Protein AF-A0A956FG53-F1 (afdb_monomer_lite)

Foldseek 3Di:
DQDALLNLLVVLLVVQLVLLLVQLVVLLVLQLLVLVLVLVCQLCVCVVCVVVVNHDDPPDDDSVVSNVVSVVVSVVSNVVSVVVSVVSSVVPRADSLSSQVLLCVVQVVVSLSSVLVCVVVVVDDDDPVVNVVSRVVNSVSSVPCPHSHDDNPRPCVSVVVSVVSVCCSPVVVVVLVLLVVLLVVLVVLQVVPPDPPPDDPRDQPDPVSLVSLVVLLVVLVVVLPQQFFDPLLSVLSVQLSVLSVVLNVDSNCVNVSSVSSSVSSVVSSVCCVVPNGGDPVSLVPDALLRLLQSLLVCVVVVVVVSNVVSVVSLVVCVVPPDPVSVVVNVVSNCVSPPPPPDPPPPPDDPDDDDDDDDDDDDDDDDDDDDDD

pLDDT: mean 77.42, std 17.52, range [36.44, 94.94]

Radius of gyration: 33.18 Å; chains: 1; bounding box: 78×69×102 Å

Sequence (372 aa):
MPTDIVSQVARWTRSTNRRVMVEELLRAVAWTVTAGVVGLGLHRMPALLQRIHIEWPQWLPSEETMATLAFTLGGAALLVITARTALRIRRRRIDQLGMARRIDEQQGTEDLVATALAVEAGTVAGSPDVQQVVRGKAQAAVAEVRRPLPRFRTPGRALVGAGMLTGAALTLPLLLDEIAELTIPAAEAAQDTEDDGEGEPAMPLDEQTKERIDKAIEQLSRYEKNPALRREARDQLAAAREQLQRALDDPKQAAASLSRAEQALRELAKQARREGLFDQQQMETMSNDELTQSMSQAMEQGEHDTAAELGEELARRMENGTDSDLRRLSEAFRKHFPPTTSPRRDPAETGESGEGKEGEGKEGEGKEGEGK

Secondary structure (DSSP, 8-state):
-PPPHHHHHHHHHHHHHHHHHHHHHHHHHHHHHHHHHHHHHHHHHHHHHHHTT-PPPTTSPPHHHHHHHHHHHHHHHHHHHHHHHHHHHHHHPPPHHHHHHHHHHHHT-TTHHHHHHHHHTTSS---HHHHHHHHHHHHHHHHH-S--PPP----HHHHHHHHHHHHHHHHHHHHHHHHHHHHHHHHHHHHTT---S-----PPPPHHHHHHHHHHHHHHHHHHT-TTB-HHHHHHHHHHHHHHHHHHH-GGGHHHHHHHHHHHHHHHHHHHHHH-SB-HHHHHHS-HHHHHHHHHHHHHTT-HHHHHHHHHHHHHHHHH--HHHHHHHHHHHHHHS-----------------------------PPPPP-

Structure (mmCIF, N/CA/C/O backbone):
data_AF-A0A956FG53-F1
#
_entry.id   AF-A0A956FG53-F1
#
loop_
_atom_site.group_PDB
_atom_site.id
_atom_site.type_symbol
_atom_site.label_atom_id
_atom_site.label_alt_id
_atom_site.label_comp_id
_atom_site.label_asym_id
_atom_site.label_entity_id
_atom_site.label_seq_id
_atom_site.pdbx_PDB_ins_code
_atom_site.Cartn_x
_atom_site.Cartn_y
_atom_site.Cartn_z
_atom_site.occupancy
_atom_site.B_iso_or_equiv
_atom_site.auth_seq_id
_atom_site.auth_comp_id
_atom_site.auth_asym_id
_atom_site.auth_atom_id
_atom_site.pdbx_PDB_model_num
ATOM 1 N N . MET A 1 1 ? -9.945 -16.410 39.692 1.00 47.09 1 MET A N 1
ATOM 2 C CA . MET A 1 1 ? -9.418 -15.241 40.429 1.00 47.09 1 MET A CA 1
ATOM 3 C C . MET A 1 1 ? -10.039 -13.987 39.834 1.00 47.09 1 MET A C 1
ATOM 5 O O . MET A 1 1 ? -9.973 -13.867 38.613 1.00 47.09 1 MET A O 1
ATOM 9 N N . PRO A 1 2 ? -10.684 -13.118 40.630 1.00 53.53 2 PRO A N 1
ATOM 10 C CA . PRO A 1 2 ? -11.249 -11.866 40.129 1.00 53.53 2 PRO A CA 1
ATOM 11 C C . PRO A 1 2 ? -10.125 -11.016 39.527 1.00 53.53 2 PRO A C 1
ATOM 13 O O . PRO A 1 2 ? -9.114 -10.760 40.178 1.00 53.53 2 PRO A O 1
ATOM 16 N N . THR A 1 3 ? -10.251 -10.655 38.252 1.00 67.62 3 THR A N 1
ATOM 17 C CA . THR A 1 3 ? -9.288 -9.779 37.582 1.00 67.62 3 THR A CA 1
ATOM 18 C C . THR A 1 3 ? -9.473 -8.353 38.075 1.00 67.62 3 THR A C 1
ATOM 20 O O . THR A 1 3 ? -10.552 -7.785 37.949 1.00 67.62 3 THR A O 1
ATOM 23 N N . ASP A 1 4 ? -8.409 -7.786 38.630 1.00 87.81 4 ASP A N 1
ATOM 24 C CA . ASP A 1 4 ? -8.367 -6.407 39.108 1.00 87.81 4 ASP A CA 1
ATOM 25 C C . ASP A 1 4 ? -8.586 -5.403 37.956 1.00 87.81 4 ASP A C 1
ATOM 27 O O . ASP A 1 4 ? -8.018 -5.595 36.870 1.00 87.81 4 ASP A O 1
ATOM 31 N N . ILE A 1 5 ? -9.382 -4.344 38.174 1.00 86.88 5 ILE A N 1
ATOM 32 C CA . ILE A 1 5 ? -9.775 -3.374 37.129 1.00 86.88 5 ILE A CA 1
ATOM 33 C C . ILE A 1 5 ? -8.527 -2.712 36.543 1.00 86.88 5 ILE A C 1
ATOM 35 O O . ILE A 1 5 ? -8.369 -2.682 35.317 1.00 86.88 5 ILE A O 1
ATOM 39 N N . VAL A 1 6 ? -7.595 -2.271 37.400 1.00 89.06 6 VAL A N 1
ATOM 40 C CA . VAL A 1 6 ? -6.299 -1.715 36.975 1.00 89.06 6 VAL A CA 1
ATOM 41 C C . VAL A 1 6 ? -5.586 -2.660 36.012 1.00 89.06 6 VAL A C 1
ATOM 43 O O . VAL A 1 6 ? -5.119 -2.243 34.949 1.00 89.06 6 VAL A O 1
ATOM 46 N N . SER A 1 7 ? -5.525 -3.954 36.337 1.00 89.19 7 SER A N 1
ATOM 47 C CA . SER A 1 7 ? -4.819 -4.941 35.516 1.00 89.19 7 SER A CA 1
ATOM 48 C C . SER A 1 7 ? -5.449 -5.109 34.125 1.00 89.19 7 SER A C 1
ATOM 50 O O . SER A 1 7 ? -4.731 -5.262 33.126 1.00 89.19 7 SER A O 1
ATOM 52 N N . GLN A 1 8 ? -6.780 -5.039 34.041 1.00 89.75 8 GLN A N 1
ATOM 53 C CA . GLN A 1 8 ? -7.535 -5.187 32.801 1.00 89.75 8 GLN A CA 1
ATOM 54 C C . GLN A 1 8 ? -7.430 -3.929 31.931 1.00 89.75 8 GLN A C 1
ATOM 56 O O . GLN A 1 8 ? -7.053 -4.029 30.758 1.00 89.75 8 GLN A O 1
ATOM 61 N N . VAL A 1 9 ? -7.623 -2.742 32.517 1.00 90.50 9 VAL A N 1
ATOM 62 C CA . VAL A 1 9 ? -7.448 -1.451 31.832 1.00 90.50 9 VAL A CA 1
ATOM 63 C C . VAL A 1 9 ? -6.002 -1.280 31.360 1.00 90.50 9 VAL A C 1
ATOM 65 O O . VAL A 1 9 ? -5.767 -0.893 30.212 1.00 90.50 9 VAL A O 1
ATOM 68 N N . ALA A 1 10 ? -5.006 -1.655 32.168 1.00 90.88 10 ALA A N 1
ATOM 69 C CA . ALA A 1 10 ? -3.597 -1.618 31.775 1.00 90.88 10 ALA A CA 1
ATOM 70 C C . ALA A 1 10 ? -3.284 -2.578 30.615 1.00 90.88 10 ALA A C 1
ATOM 72 O O . ALA A 1 10 ? -2.468 -2.264 29.740 1.00 90.88 10 ALA A O 1
ATOM 73 N N . ARG A 1 11 ? -3.919 -3.757 30.574 1.00 91.81 11 ARG A N 1
ATOM 74 C CA . ARG A 1 11 ? -3.773 -4.718 29.468 1.00 91.81 11 ARG A CA 1
ATOM 75 C C . ARG A 1 11 ? -4.356 -4.159 28.171 1.00 91.81 11 ARG A C 1
ATOM 77 O O . ARG A 1 11 ? -3.682 -4.202 27.139 1.00 91.81 11 ARG A O 1
ATOM 84 N N . TRP A 1 12 ? -5.556 -3.585 28.219 1.00 90.88 12 TRP A N 1
ATOM 85 C CA . TRP A 1 12 ? -6.180 -2.949 27.058 1.00 90.88 12 TRP A CA 1
ATOM 86 C C . TRP A 1 12 ? -5.415 -1.718 26.585 1.00 90.88 12 TRP A C 1
ATOM 88 O O . TRP A 1 12 ? -5.181 -1.573 25.388 1.00 90.88 12 TRP A O 1
ATOM 98 N N . THR A 1 13 ? -4.933 -0.889 27.508 1.00 92.94 13 THR A N 1
ATOM 99 C CA . THR A 1 13 ? -4.096 0.279 27.202 1.00 92.94 13 THR A CA 1
ATOM 100 C C . THR A 1 13 ? -2.818 -0.138 26.472 1.00 92.94 13 THR A C 1
ATOM 102 O O . THR A 1 13 ? -2.512 0.392 25.402 1.00 92.94 13 THR A O 1
ATOM 105 N N . ARG A 1 14 ? -2.103 -1.158 26.975 1.00 93.06 14 ARG A N 1
ATOM 106 C CA . ARG A 1 14 ? -0.910 -1.710 26.307 1.00 93.06 14 ARG A CA 1
ATOM 107 C C . ARG A 1 14 ? -1.228 -2.275 24.924 1.00 93.06 14 ARG A C 1
ATOM 109 O O . ARG A 1 14 ? -0.481 -2.015 23.984 1.00 93.06 14 ARG A O 1
ATOM 116 N N . SER A 1 15 ? -2.327 -3.016 24.784 1.00 89.94 15 SER A N 1
ATOM 117 C CA . SER A 1 15 ? -2.768 -3.561 23.493 1.00 89.94 15 SER A CA 1
ATOM 118 C C . SER A 1 15 ? -3.070 -2.453 22.478 1.00 89.94 15 SER A C 1
ATOM 120 O O . SER A 1 15 ? -2.599 -2.509 21.343 1.00 89.94 15 SER A O 1
ATOM 122 N N . THR A 1 16 ? -3.806 -1.418 22.882 1.00 89.50 16 THR A N 1
ATOM 123 C CA . THR A 1 16 ? -4.147 -0.280 22.016 1.00 89.50 16 THR A CA 1
ATOM 124 C C . THR A 1 16 ? -2.907 0.511 21.619 1.00 89.50 16 THR A C 1
ATOM 126 O O . THR A 1 16 ? -2.706 0.770 20.436 1.00 89.50 16 THR A O 1
ATOM 129 N N . ASN A 1 17 ? -2.020 0.814 22.570 1.00 91.62 17 ASN A N 1
ATOM 130 C CA . ASN A 1 17 ? -0.780 1.536 22.286 1.00 91.62 17 ASN A CA 1
ATOM 131 C C . ASN A 1 17 ? 0.166 0.730 21.379 1.00 91.62 17 ASN A C 1
ATOM 133 O O . ASN A 1 17 ? 0.808 1.316 20.510 1.00 91.62 17 ASN A O 1
ATOM 137 N N . ARG A 1 18 ? 0.217 -0.607 21.513 1.00 89.00 18 ARG A N 1
ATOM 138 C CA . ARG A 1 18 ? 0.942 -1.479 20.569 1.00 89.00 18 ARG A CA 1
ATOM 139 C C . ARG A 1 18 ? 0.369 -1.387 19.157 1.00 89.00 18 ARG A C 1
ATOM 141 O O . ARG A 1 18 ? 1.139 -1.263 18.214 1.00 89.00 18 ARG A O 1
ATOM 148 N N . ARG A 1 19 ? -0.958 -1.400 18.998 1.00 86.19 19 ARG A N 1
ATOM 149 C CA . ARG A 1 19 ? -1.597 -1.259 17.676 1.00 86.19 19 ARG A CA 1
ATOM 150 C C . ARG A 1 19 ? -1.304 0.092 17.037 1.00 86.19 19 ARG A C 1
ATOM 152 O O . ARG A 1 19 ? -0.883 0.122 15.891 1.00 86.19 19 ARG A O 1
ATOM 159 N N . VAL A 1 20 ? -1.448 1.183 17.791 1.00 86.81 20 VAL A N 1
ATOM 160 C CA . VAL A 1 20 ? -1.097 2.533 17.318 1.00 86.81 20 VAL A CA 1
ATOM 161 C C . VAL A 1 20 ? 0.370 2.588 16.888 1.00 86.81 20 VAL A C 1
ATOM 163 O O . VAL A 1 20 ? 0.682 3.154 15.846 1.00 86.81 20 VAL A O 1
ATOM 166 N N . MET A 1 21 ? 1.271 1.965 17.652 1.00 87.38 21 MET A N 1
ATOM 167 C CA . MET A 1 21 ? 2.684 1.883 17.286 1.00 87.38 21 MET A CA 1
ATOM 168 C C . MET A 1 21 ? 2.888 1.137 15.962 1.00 87.38 21 MET A C 1
ATOM 170 O O . MET A 1 21 ? 3.608 1.638 15.108 1.00 87.38 21 MET A O 1
ATOM 174 N N . VAL A 1 22 ? 2.235 -0.013 15.767 1.00 85.69 22 VAL A N 1
ATOM 175 C CA . VAL A 1 22 ? 2.314 -0.787 14.515 1.00 85.69 22 VAL A CA 1
ATOM 176 C C . VAL A 1 22 ? 1.740 -0.002 13.332 1.00 85.69 22 VAL A C 1
ATOM 178 O O . VAL A 1 22 ? 2.379 0.060 12.288 1.00 85.69 22 VAL A O 1
ATOM 181 N N . GLU A 1 23 ? 0.581 0.646 13.485 1.00 85.25 23 GLU A N 1
ATOM 182 C CA . GLU A 1 23 ? -0.026 1.464 12.422 1.00 85.25 23 GLU A CA 1
ATOM 183 C C . GLU A 1 23 ? 0.886 2.620 11.988 1.00 85.25 23 GLU A C 1
ATOM 185 O O . GLU A 1 23 ? 1.057 2.865 10.793 1.00 85.25 23 GLU A O 1
ATOM 190 N N . GLU A 1 24 ? 1.474 3.345 12.944 1.00 87.12 24 GLU A N 1
ATOM 191 C CA . GLU A 1 24 ? 2.372 4.457 12.622 1.00 87.12 24 GLU A CA 1
ATOM 192 C C . GLU A 1 24 ? 3.729 3.962 12.088 1.00 87.12 24 GLU A C 1
ATOM 194 O O . GLU A 1 24 ? 4.278 4.605 11.197 1.00 87.12 24 GLU A O 1
ATOM 199 N N . LEU A 1 25 ? 4.237 2.808 12.545 1.00 85.50 25 LEU A N 1
ATOM 200 C CA . LEU A 1 25 ? 5.434 2.173 11.975 1.00 85.50 25 LEU A CA 1
ATOM 201 C C . LEU A 1 25 ? 5.215 1.757 10.519 1.00 85.50 25 LEU A C 1
ATOM 203 O O . LEU A 1 25 ? 6.045 2.074 9.676 1.00 85.50 25 LEU A O 1
ATOM 207 N N . LEU A 1 26 ? 4.087 1.119 10.197 1.00 82.81 26 LEU A N 1
ATOM 208 C CA . LEU A 1 26 ? 3.759 0.743 8.816 1.00 82.81 26 LEU A CA 1
ATOM 209 C C . LEU A 1 26 ? 3.668 1.968 7.900 1.00 82.81 26 LEU A C 1
ATOM 211 O O . LEU A 1 26 ? 4.162 1.941 6.775 1.00 82.81 26 LEU A O 1
ATOM 215 N N . ARG A 1 27 ? 3.090 3.075 8.385 1.00 84.75 27 ARG A N 1
ATOM 216 C CA . ARG A 1 27 ? 3.103 4.342 7.638 1.00 84.75 27 ARG A CA 1
ATOM 217 C C . ARG A 1 27 ? 4.514 4.884 7.454 1.00 84.75 27 ARG A C 1
ATOM 219 O O . ARG A 1 27 ? 4.813 5.375 6.373 1.00 84.75 27 ARG A O 1
ATOM 226 N N . ALA A 1 28 ? 5.351 4.836 8.488 1.00 84.69 28 ALA A N 1
ATOM 227 C CA . ALA A 1 28 ? 6.734 5.292 8.398 1.00 84.69 28 ALA A CA 1
ATOM 228 C C . ALA A 1 28 ? 7.500 4.494 7.340 1.00 84.69 28 ALA A C 1
ATOM 230 O O . ALA A 1 28 ? 8.109 5.101 6.468 1.00 84.69 28 ALA A O 1
ATOM 231 N N . VAL A 1 29 ? 7.371 3.162 7.356 1.00 83.44 29 VAL A N 1
ATOM 232 C CA . VAL A 1 29 ? 7.955 2.269 6.346 1.00 83.44 29 VAL A CA 1
ATOM 233 C C . VAL A 1 29 ? 7.494 2.655 4.943 1.00 83.44 29 VAL A C 1
ATOM 235 O O . VAL A 1 29 ? 8.338 2.827 4.071 1.00 83.44 29 VAL A O 1
ATOM 238 N N . ALA A 1 30 ? 6.191 2.872 4.730 1.00 80.44 30 ALA A N 1
ATOM 239 C CA . ALA A 1 30 ? 5.675 3.292 3.426 1.00 80.44 30 ALA A CA 1
ATOM 240 C C . ALA A 1 30 ? 6.336 4.594 2.935 1.00 80.44 30 ALA A C 1
ATOM 242 O O . ALA A 1 30 ? 6.835 4.644 1.816 1.00 80.44 30 ALA A O 1
ATOM 243 N N . TRP A 1 31 ? 6.423 5.621 3.789 1.00 85.88 31 TRP A N 1
ATOM 244 C CA . TRP A 1 31 ? 7.095 6.879 3.439 1.00 85.88 31 TRP A CA 1
ATOM 245 C C . TRP A 1 31 ? 8.596 6.711 3.190 1.00 85.88 31 TRP A C 1
ATOM 247 O O . TRP A 1 31 ? 9.140 7.369 2.306 1.00 85.88 31 TRP A O 1
ATOM 257 N N . THR A 1 32 ? 9.266 5.839 3.945 1.00 84.25 32 THR A N 1
ATOM 258 C CA . THR A 1 32 ? 10.687 5.534 3.750 1.00 84.25 32 THR A CA 1
ATOM 259 C C . THR A 1 32 ? 10.925 4.846 2.409 1.00 84.25 32 THR A C 1
ATOM 261 O O . THR A 1 32 ? 11.852 5.227 1.701 1.00 84.25 32 THR A O 1
ATOM 264 N N . VAL A 1 33 ? 10.071 3.892 2.024 1.00 81.38 33 VAL A N 1
ATOM 265 C CA . VAL A 1 33 ? 10.133 3.237 0.709 1.00 81.38 33 VAL A CA 1
ATOM 266 C C . VAL A 1 33 ? 9.910 4.259 -0.404 1.00 81.38 33 VAL A C 1
ATOM 268 O O . VAL A 1 33 ? 10.738 4.346 -1.306 1.00 81.38 33 VAL A O 1
ATOM 271 N N . THR A 1 34 ? 8.874 5.102 -0.313 1.00 80.75 34 THR A N 1
ATOM 272 C CA . THR A 1 34 ? 8.632 6.169 -1.302 1.00 80.75 34 THR A CA 1
ATOM 273 C C . THR A 1 34 ? 9.837 7.104 -1.434 1.00 80.75 34 THR A C 1
ATOM 275 O O . THR A 1 34 ? 10.258 7.411 -2.546 1.00 80.75 34 THR A O 1
ATOM 278 N N . ALA A 1 35 ? 10.424 7.538 -0.314 1.00 83.25 35 ALA A N 1
ATOM 279 C CA . ALA A 1 35 ? 11.613 8.387 -0.326 1.00 83.25 35 ALA A CA 1
ATOM 280 C C . ALA A 1 35 ? 12.821 7.677 -0.963 1.00 83.25 35 ALA A C 1
ATOM 282 O O . ALA A 1 35 ? 13.562 8.300 -1.720 1.00 83.25 35 ALA A O 1
ATOM 283 N N . GLY A 1 36 ? 12.986 6.376 -0.705 1.00 83.12 36 GLY A N 1
ATOM 284 C CA . GLY A 1 36 ? 14.019 5.544 -1.319 1.00 83.12 36 GLY A CA 1
ATOM 285 C C . GLY A 1 36 ? 13.864 5.430 -2.835 1.00 83.12 36 GLY A C 1
ATOM 286 O O . GLY A 1 36 ? 14.835 5.639 -3.556 1.00 83.12 36 GLY A O 1
ATOM 287 N N . VAL A 1 37 ? 12.645 5.184 -3.329 1.00 82.00 37 VAL A N 1
ATOM 288 C CA . VAL A 1 37 ? 12.349 5.117 -4.773 1.00 82.00 37 VAL A CA 1
ATOM 289 C C . VAL A 1 37 ? 12.632 6.456 -5.455 1.00 82.00 37 VAL A C 1
ATOM 291 O O . VAL A 1 37 ? 13.284 6.487 -6.497 1.00 82.00 37 VAL A O 1
ATOM 294 N N . VAL A 1 38 ? 12.210 7.574 -4.855 1.00 81.69 38 VAL A N 1
ATOM 295 C CA . VAL A 1 38 ? 12.507 8.918 -5.382 1.00 81.69 38 VAL A CA 1
ATOM 296 C C . VAL A 1 38 ? 14.015 9.180 -5.393 1.00 81.69 38 VAL A C 1
ATOM 298 O O . VAL A 1 38 ? 14.543 9.665 -6.392 1.00 81.69 38 VAL A O 1
ATOM 301 N N . GLY A 1 39 ? 14.722 8.822 -4.318 1.00 83.25 39 GLY A N 1
ATOM 302 C CA . GLY A 1 39 ? 16.176 8.958 -4.232 1.00 83.25 39 GLY A CA 1
ATOM 303 C C . GLY A 1 39 ? 16.910 8.136 -5.293 1.00 83.25 39 GLY A C 1
ATOM 304 O O . GLY A 1 39 ? 17.803 8.655 -5.961 1.00 83.25 39 GLY A O 1
ATOM 305 N N . LEU A 1 40 ? 16.496 6.884 -5.506 1.00 82.31 40 LEU A N 1
ATOM 306 C CA . LEU A 1 40 ? 17.057 6.012 -6.538 1.00 82.31 40 LEU A CA 1
ATOM 307 C C . LEU A 1 40 ? 16.773 6.549 -7.947 1.00 82.31 40 LEU A C 1
ATOM 309 O O . LEU A 1 40 ? 17.666 6.549 -8.790 1.00 82.31 40 LEU A O 1
ATOM 313 N N . GLY A 1 41 ? 15.560 7.054 -8.189 1.00 82.75 41 GLY A N 1
ATOM 314 C CA . GLY A 1 41 ? 15.190 7.687 -9.454 1.00 82.75 41 GLY A CA 1
ATOM 315 C C . GLY A 1 41 ? 16.052 8.910 -9.768 1.00 82.75 41 GLY A C 1
ATOM 316 O O . GLY A 1 41 ? 16.549 9.035 -10.884 1.00 82.75 41 GLY A O 1
ATOM 317 N N . LEU A 1 42 ? 16.300 9.773 -8.776 1.00 82.25 42 LEU A N 1
ATOM 318 C CA . LEU A 1 42 ? 17.212 10.915 -8.918 1.00 82.25 42 LEU A CA 1
ATOM 319 C C . LEU A 1 42 ? 18.652 10.466 -9.190 1.00 82.25 42 LEU A C 1
ATOM 321 O O . LEU A 1 42 ? 19.319 11.048 -10.040 1.00 82.25 42 LEU A O 1
ATOM 325 N N . HIS A 1 43 ? 19.117 9.416 -8.512 1.00 82.88 43 HIS A N 1
ATOM 326 C CA . HIS A 1 43 ? 20.463 8.882 -8.703 1.00 82.88 43 HIS A CA 1
ATOM 327 C C . HIS A 1 43 ? 20.660 8.241 -10.087 1.00 82.88 43 HIS A C 1
ATOM 329 O O . HIS A 1 43 ? 21.726 8.372 -10.677 1.00 82.88 43 HIS A O 1
ATOM 335 N N . ARG A 1 44 ? 19.632 7.577 -10.631 1.00 84.75 44 ARG A N 1
ATOM 336 C CA . ARG A 1 44 ? 19.669 6.939 -11.960 1.00 84.75 44 ARG A CA 1
ATOM 337 C C . ARG A 1 44 ? 19.337 7.891 -13.113 1.00 84.75 44 ARG A C 1
ATOM 339 O O . ARG A 1 44 ? 19.511 7.513 -14.269 1.00 84.75 44 ARG A O 1
ATOM 346 N N . MET A 1 45 ? 18.879 9.109 -12.825 1.00 86.00 45 MET A N 1
ATOM 347 C CA . MET A 1 45 ? 18.482 10.086 -13.841 1.00 86.00 45 MET A CA 1
ATOM 348 C C . MET A 1 45 ? 19.590 10.406 -14.865 1.00 86.00 45 MET A C 1
ATOM 350 O O . MET A 1 45 ? 19.259 10.429 -16.050 1.00 86.00 45 MET A O 1
ATOM 354 N N . PRO A 1 46 ? 20.876 10.589 -14.489 1.00 85.94 46 PRO A N 1
ATOM 355 C CA . PRO A 1 46 ? 21.936 10.857 -15.465 1.00 85.94 46 PRO A CA 1
ATOM 356 C C . PRO A 1 46 ? 22.091 9.731 -16.489 1.00 85.94 46 PRO A C 1
ATOM 358 O O . PRO A 1 46 ? 22.052 9.977 -17.692 1.00 85.94 46 PRO A O 1
ATOM 361 N N . ALA A 1 47 ? 22.136 8.482 -16.017 1.00 84.62 47 ALA A N 1
ATOM 362 C CA . ALA A 1 47 ? 22.214 7.305 -16.879 1.00 84.62 47 ALA A CA 1
ATOM 363 C C . ALA A 1 47 ? 20.980 7.170 -17.792 1.00 84.62 47 ALA A C 1
ATOM 365 O O . ALA A 1 47 ? 21.098 6.789 -18.955 1.00 84.62 47 ALA A O 1
ATOM 366 N N . LEU A 1 48 ? 19.787 7.508 -17.289 1.00 83.56 48 LEU A N 1
ATOM 367 C CA . LEU A 1 48 ? 18.562 7.498 -18.092 1.00 83.56 48 LEU A CA 1
ATOM 368 C C . LEU A 1 48 ? 18.566 8.575 -19.185 1.00 83.56 48 LEU A C 1
ATOM 370 O O . LEU A 1 48 ? 18.111 8.292 -20.289 1.00 83.56 48 LEU A O 1
ATOM 374 N N . LEU A 1 49 ? 19.086 9.776 -18.906 1.00 87.75 49 LEU A N 1
ATOM 375 C CA . LEU A 1 49 ? 19.216 10.847 -19.903 1.00 87.75 49 LEU A CA 1
ATOM 376 C C . LEU A 1 49 ? 20.259 10.504 -20.976 1.00 87.75 49 LEU A C 1
ATOM 378 O O . LEU A 1 49 ? 19.996 10.690 -22.164 1.00 87.75 49 LEU A O 1
ATOM 382 N N . GLN A 1 50 ? 21.385 9.905 -20.578 1.00 86.44 50 GLN A N 1
ATOM 383 C CA . GLN A 1 50 ? 22.400 9.411 -21.515 1.00 86.44 50 GLN A CA 1
ATOM 384 C C . GLN A 1 50 ? 21.827 8.362 -22.480 1.00 86.44 50 GLN A C 1
ATOM 386 O O . GLN A 1 50 ? 22.087 8.431 -23.680 1.00 86.44 50 GLN A O 1
ATOM 391 N N . ARG A 1 51 ? 20.979 7.442 -21.992 1.00 86.69 51 ARG A N 1
ATOM 392 C CA . ARG A 1 51 ? 20.310 6.424 -22.831 1.00 86.69 51 ARG A CA 1
ATOM 393 C C . ARG A 1 51 ? 19.373 7.009 -23.893 1.00 86.69 51 ARG A C 1
ATOM 395 O O . ARG A 1 51 ? 19.112 6.341 -24.885 1.00 86.69 51 ARG A O 1
ATOM 402 N N . ILE A 1 52 ? 18.861 8.223 -23.699 1.00 91.69 52 ILE A N 1
ATOM 403 C CA . ILE A 1 52 ? 18.010 8.921 -24.680 1.00 91.69 52 ILE A CA 1
ATOM 404 C C . ILE A 1 52 ? 18.770 10.003 -25.459 1.00 91.69 52 ILE A C 1
ATOM 406 O O . ILE A 1 52 ? 18.142 10.859 -26.078 1.00 91.69 52 ILE A O 1
ATOM 410 N N . HIS A 1 53 ? 20.108 9.972 -25.428 1.00 90.31 53 HIS A N 1
ATOM 411 C CA . HIS A 1 53 ? 20.997 10.940 -26.081 1.00 90.31 53 HIS A CA 1
ATOM 412 C C . HIS A 1 53 ? 20.740 12.403 -25.681 1.00 90.31 53 HIS A C 1
ATOM 414 O O . HIS A 1 53 ? 21.016 13.324 -26.448 1.00 90.31 53 HIS A O 1
ATOM 420 N N . ILE A 1 54 ? 20.223 12.630 -24.471 1.00 89.56 54 ILE A N 1
ATOM 421 C CA . ILE A 1 54 ? 20.125 13.967 -23.889 1.00 89.56 54 ILE A CA 1
ATOM 422 C C . ILE A 1 54 ? 21.361 14.169 -23.020 1.00 89.56 54 ILE A C 1
ATOM 424 O O . ILE A 1 54 ? 21.519 13.520 -21.985 1.00 89.56 54 ILE A O 1
ATOM 428 N N . GLU A 1 55 ? 22.243 15.069 -23.449 1.00 88.12 55 GLU A N 1
ATOM 429 C CA . GLU A 1 55 ? 23.411 15.452 -22.660 1.00 88.12 55 GLU A CA 1
ATOM 430 C C . GLU A 1 55 ? 22.977 16.043 -21.320 1.00 88.12 55 GLU A C 1
ATOM 432 O O . GLU A 1 55 ? 22.019 16.820 -21.246 1.00 88.12 55 GLU A O 1
ATOM 437 N N . TRP A 1 56 ? 23.694 15.678 -20.254 1.00 86.94 56 TRP A N 1
ATOM 438 C CA . TRP A 1 56 ? 23.435 16.230 -18.932 1.00 86.94 56 TRP A CA 1
ATOM 439 C C . TRP A 1 56 ? 23.648 17.750 -18.976 1.00 86.94 56 TRP A C 1
ATOM 441 O O . TRP A 1 56 ? 24.762 18.201 -19.264 1.00 86.94 56 TRP A O 1
ATOM 451 N N . PRO A 1 57 ? 22.607 18.560 -18.718 1.00 88.44 57 PRO A N 1
ATOM 452 C CA . PRO A 1 57 ? 22.723 20.001 -18.830 1.00 88.44 57 PRO A CA 1
ATOM 453 C C . PRO A 1 57 ? 23.822 20.550 -17.916 1.00 88.44 57 PRO A C 1
ATOM 455 O O . PRO A 1 57 ? 23.819 20.287 -16.718 1.00 88.44 57 PRO A O 1
ATOM 458 N N . GLN A 1 58 ? 24.721 21.383 -18.450 1.00 90.25 58 GLN A N 1
ATOM 459 C CA . GLN A 1 58 ? 25.848 21.945 -17.682 1.00 90.25 58 GLN A CA 1
ATOM 460 C C . GLN A 1 58 ? 25.423 22.840 -16.503 1.00 90.25 58 GLN A C 1
ATOM 462 O O . GLN A 1 58 ? 26.229 23.129 -15.623 1.00 90.25 58 GLN A O 1
ATOM 467 N N . TRP A 1 59 ? 24.168 23.300 -16.483 1.00 90.62 59 TRP A N 1
ATOM 468 C CA . TRP A 1 59 ? 23.601 24.070 -15.373 1.00 90.62 59 TRP A CA 1
ATOM 469 C C . TRP A 1 59 ? 23.119 23.191 -14.208 1.00 90.62 59 TRP A C 1
ATOM 471 O O . TRP A 1 59 ? 22.822 23.722 -13.136 1.00 90.62 59 TRP A O 1
ATOM 481 N N . LEU A 1 60 ? 23.026 21.870 -14.395 1.00 90.75 60 LEU A N 1
ATOM 482 C CA . LEU A 1 60 ? 22.730 20.930 -13.320 1.00 90.75 60 LEU A CA 1
ATOM 483 C C . LEU A 1 60 ? 24.010 20.538 -12.564 1.00 90.75 60 LEU A C 1
ATOM 485 O O . LEU A 1 60 ? 25.106 20.581 -13.126 1.00 90.75 60 LEU A O 1
ATOM 489 N N . PRO A 1 61 ? 23.893 20.127 -11.288 1.00 90.75 61 PRO A N 1
ATOM 490 C CA . PRO A 1 61 ? 25.035 19.641 -10.522 1.00 90.75 61 PRO A CA 1
ATOM 491 C C . PRO A 1 61 ? 25.689 18.427 -11.196 1.00 90.75 61 PRO A C 1
ATOM 493 O O . PRO A 1 61 ? 25.014 17.666 -11.891 1.00 90.75 61 PRO A O 1
ATOM 496 N N . SER A 1 62 ? 26.989 18.219 -10.956 1.00 91.31 62 SER A N 1
ATOM 497 C CA . SER A 1 62 ? 27.693 17.016 -11.424 1.00 91.31 62 SER A CA 1
ATOM 498 C C . SER A 1 62 ? 27.070 15.737 -10.851 1.00 91.31 62 SER A C 1
ATOM 500 O O . SER A 1 62 ? 26.404 15.782 -9.813 1.00 91.31 62 SER A O 1
ATOM 502 N N . GLU A 1 63 ? 27.315 14.585 -11.481 1.00 85.56 63 GLU A N 1
ATOM 503 C CA . GLU A 1 63 ? 26.796 13.286 -11.019 1.00 85.56 63 GLU A CA 1
ATOM 504 C C . GLU A 1 63 ? 27.165 12.993 -9.554 1.00 85.56 63 GLU A C 1
ATOM 506 O O . GLU A 1 63 ? 26.308 12.597 -8.762 1.00 85.56 63 GLU A O 1
ATOM 511 N N . GLU A 1 64 ? 28.407 13.283 -9.153 1.00 88.12 64 GLU A N 1
ATOM 512 C CA . GLU A 1 64 ? 28.865 13.153 -7.762 1.00 88.12 64 GLU A CA 1
ATOM 513 C C . GLU A 1 64 ? 28.096 14.080 -6.808 1.00 88.12 64 GLU A C 1
ATOM 515 O O . GLU A 1 64 ? 27.708 13.687 -5.700 1.00 88.12 64 GLU A O 1
ATOM 520 N N . THR A 1 65 ? 27.816 15.310 -7.249 1.00 88.62 65 THR A N 1
ATOM 521 C CA . THR A 1 65 ? 27.038 16.276 -6.464 1.00 88.62 65 THR A CA 1
ATOM 522 C C . THR A 1 65 ? 25.585 15.824 -6.342 1.00 88.62 65 THR A C 1
ATOM 524 O O . THR A 1 65 ? 25.002 15.925 -5.265 1.00 88.62 65 THR A O 1
ATOM 527 N N . MET A 1 66 ? 25.006 15.263 -7.406 1.00 84.44 66 MET A N 1
ATOM 528 C CA . MET A 1 66 ? 23.657 14.692 -7.403 1.00 84.44 66 MET A CA 1
ATOM 529 C C . MET A 1 66 ? 23.551 13.476 -6.484 1.00 84.44 66 MET A C 1
ATOM 531 O O . MET A 1 66 ? 22.585 13.376 -5.730 1.00 84.44 66 MET A O 1
ATOM 535 N N . ALA A 1 67 ? 24.543 12.582 -6.482 1.00 83.62 67 ALA A N 1
ATOM 536 C CA . ALA A 1 67 ? 24.585 11.449 -5.560 1.00 83.62 67 ALA A CA 1
ATOM 537 C C . ALA A 1 67 ? 24.659 11.919 -4.097 1.00 83.62 67 ALA A C 1
ATOM 539 O O . ALA A 1 67 ? 23.905 11.446 -3.243 1.00 83.62 67 ALA A O 1
ATOM 540 N N . THR A 1 68 ? 25.501 12.918 -3.819 1.00 88.88 68 THR A N 1
ATOM 541 C CA . THR A 1 68 ? 25.623 13.526 -2.485 1.00 88.88 68 THR A CA 1
ATOM 542 C C . THR A 1 68 ? 24.323 14.221 -2.062 1.00 88.88 68 THR A C 1
ATOM 544 O O . THR A 1 68 ? 23.863 14.061 -0.928 1.00 88.88 68 THR A O 1
ATOM 547 N N . LEU A 1 69 ? 23.676 14.951 -2.974 1.00 86.12 69 LEU A N 1
ATOM 548 C CA . LEU A 1 69 ? 22.373 15.580 -2.744 1.00 86.12 69 LEU A CA 1
ATOM 549 C C . LEU A 1 69 ? 21.283 14.539 -2.481 1.00 86.12 69 LEU A C 1
ATOM 551 O O . LEU A 1 69 ? 20.519 14.686 -1.533 1.00 86.12 69 LEU A O 1
ATOM 555 N N . ALA A 1 70 ? 21.231 13.459 -3.260 1.00 83.56 70 ALA A N 1
ATOM 556 C CA . ALA A 1 70 ? 20.267 12.382 -3.062 1.00 83.56 70 ALA A CA 1
ATOM 557 C C . ALA A 1 70 ? 20.448 11.715 -1.689 1.00 83.56 70 ALA A C 1
ATOM 559 O O . ALA A 1 70 ? 19.467 11.505 -0.974 1.00 83.56 70 ALA A O 1
ATOM 560 N N . PHE A 1 71 ? 21.691 11.448 -1.278 1.00 87.50 71 PHE A N 1
ATOM 561 C CA . PHE A 1 71 ? 21.982 10.855 0.026 1.00 87.50 71 PHE A CA 1
ATOM 562 C C . PHE A 1 71 ? 21.635 11.798 1.187 1.00 87.50 71 PHE A C 1
ATOM 564 O O . PHE A 1 71 ? 20.995 11.387 2.156 1.00 87.50 71 PHE A O 1
ATOM 571 N N . THR A 1 72 ? 22.003 13.078 1.087 1.00 88.31 72 THR A N 1
ATOM 572 C CA . THR A 1 72 ? 21.712 14.078 2.130 1.00 88.31 72 THR A CA 1
ATOM 573 C C . THR A 1 72 ? 20.216 14.365 2.255 1.00 88.31 72 THR A C 1
ATOM 575 O O . THR A 1 72 ? 19.690 14.370 3.370 1.00 88.31 72 THR A O 1
ATOM 578 N N . LEU A 1 73 ? 19.503 14.526 1.136 1.00 88.31 73 LEU A N 1
ATOM 579 C CA . LEU A 1 73 ? 18.047 14.684 1.122 1.00 88.31 73 LEU A CA 1
ATOM 580 C C . LEU A 1 73 ? 17.340 13.421 1.620 1.00 88.31 73 LEU A C 1
ATOM 582 O O . LEU A 1 73 ? 16.397 13.527 2.404 1.00 88.31 73 LEU A O 1
ATOM 586 N N . GLY A 1 74 ? 17.813 12.234 1.231 1.00 87.25 74 GLY A N 1
ATOM 587 C CA . GLY A 1 74 ? 17.295 10.955 1.719 1.00 87.25 74 GLY A CA 1
ATOM 588 C C . GLY A 1 74 ? 17.456 10.804 3.233 1.00 87.25 74 GLY A C 1
ATOM 589 O O . GLY A 1 74 ? 16.492 10.484 3.933 1.00 87.25 74 GLY A O 1
ATOM 590 N N . GLY A 1 75 ? 18.640 11.122 3.764 1.00 87.62 75 GLY A N 1
ATOM 591 C CA . GLY A 1 75 ? 18.906 11.133 5.204 1.00 87.62 75 GLY A CA 1
ATOM 592 C C . GLY A 1 75 ? 18.038 12.144 5.960 1.00 87.62 75 GLY A C 1
ATOM 593 O O . GLY A 1 75 ? 17.444 11.809 6.988 1.00 87.62 75 GLY A O 1
ATOM 594 N N . ALA A 1 76 ? 17.888 13.361 5.429 1.00 92.00 76 ALA A N 1
ATOM 595 C CA . ALA A 1 76 ? 17.024 14.388 6.011 1.00 92.00 76 ALA A CA 1
ATOM 596 C C . ALA A 1 76 ? 15.544 13.965 6.010 1.00 92.00 76 ALA A C 1
ATOM 598 O O . ALA A 1 76 ? 14.856 14.104 7.026 1.00 92.00 76 ALA A O 1
ATOM 599 N N . ALA A 1 77 ? 15.057 13.391 4.907 1.00 89.81 77 ALA A N 1
ATOM 600 C CA . ALA A 1 77 ? 13.699 12.867 4.806 1.00 89.81 77 ALA A CA 1
ATOM 601 C C . ALA A 1 77 ? 13.457 11.748 5.828 1.00 89.81 77 ALA A C 1
ATOM 603 O O . ALA A 1 77 ? 12.442 11.769 6.527 1.00 89.81 77 ALA A O 1
ATOM 604 N N . LEU A 1 78 ? 14.406 10.818 5.983 1.00 89.31 78 LEU A N 1
ATOM 605 C CA . LEU A 1 78 ? 14.317 9.744 6.970 1.00 89.31 78 LEU A CA 1
ATOM 606 C C . LEU A 1 78 ? 14.225 10.300 8.396 1.00 89.31 78 LEU A C 1
ATOM 608 O O . LEU A 1 78 ? 13.359 9.877 9.164 1.00 89.31 78 LEU A O 1
ATOM 612 N N . LEU A 1 79 ? 15.048 11.291 8.749 1.00 93.50 79 LEU A N 1
ATOM 613 C CA . LEU A 1 79 ? 14.979 11.955 10.056 1.00 93.50 79 LEU A CA 1
ATOM 614 C C . LEU A 1 79 ? 13.613 12.611 10.294 1.00 93.50 79 LEU A C 1
ATOM 616 O O . LEU A 1 79 ? 13.019 12.422 11.358 1.00 93.50 79 LEU A O 1
ATOM 620 N N . VAL A 1 80 ? 13.072 13.322 9.300 1.00 94.00 80 VAL A N 1
ATOM 621 C CA . VAL A 1 80 ? 11.742 13.947 9.383 1.00 94.00 80 VAL A CA 1
ATOM 622 C C . VAL A 1 80 ? 10.642 12.896 9.546 1.00 94.00 80 VAL A C 1
ATOM 624 O O . VAL A 1 80 ? 9.768 13.059 10.403 1.00 94.00 80 VAL A O 1
ATOM 627 N N . ILE A 1 81 ? 10.684 11.802 8.778 1.00 91.06 81 ILE A N 1
ATOM 628 C CA . ILE A 1 81 ? 9.726 10.690 8.880 1.00 91.06 81 ILE A CA 1
ATOM 629 C C . ILE A 1 81 ? 9.780 10.088 10.286 1.00 91.06 81 ILE A C 1
ATOM 631 O O . ILE A 1 81 ? 8.739 9.923 10.928 1.00 91.06 81 ILE A O 1
ATOM 635 N N . THR A 1 82 ? 10.980 9.829 10.802 1.00 90.62 82 THR A N 1
ATOM 636 C CA . THR A 1 82 ? 11.185 9.216 12.120 1.00 90.62 82 THR A CA 1
ATOM 637 C C . THR A 1 82 ? 10.693 10.139 13.237 1.00 90.62 82 THR A C 1
ATOM 639 O O . THR A 1 82 ? 9.896 9.724 14.082 1.00 90.62 82 THR A O 1
ATOM 642 N N . ALA A 1 83 ? 11.070 11.421 13.200 1.00 94.62 83 ALA A N 1
ATOM 643 C CA . ALA A 1 83 ? 10.643 12.424 14.173 1.00 94.62 83 ALA A CA 1
ATOM 644 C C . ALA A 1 83 ? 9.118 12.625 14.159 1.00 94.62 83 ALA A C 1
ATOM 646 O O . ALA A 1 83 ? 8.471 12.639 15.211 1.00 94.62 83 ALA A O 1
ATOM 647 N N . ARG A 1 84 ? 8.510 12.721 12.971 1.00 93.75 84 ARG A N 1
ATOM 648 C CA . ARG A 1 84 ? 7.056 12.869 12.813 1.00 93.75 84 ARG A CA 1
ATOM 649 C C . ARG A 1 84 ? 6.306 11.631 13.303 1.00 93.75 84 ARG A C 1
ATOM 651 O O . ARG A 1 84 ? 5.259 11.775 13.936 1.00 93.75 84 ARG A O 1
ATOM 658 N N . THR A 1 85 ? 6.842 10.439 13.055 1.00 90.12 85 THR A N 1
ATOM 659 C CA . THR A 1 85 ? 6.288 9.165 13.538 1.00 90.12 85 THR A CA 1
ATOM 660 C C . THR A 1 85 ? 6.346 9.097 15.060 1.00 90.12 85 THR A C 1
ATOM 662 O O . THR A 1 85 ? 5.323 8.855 15.700 1.00 90.12 85 THR A O 1
ATOM 665 N N . ALA A 1 86 ? 7.491 9.425 15.662 1.00 92.75 86 ALA A N 1
ATOM 666 C CA . ALA A 1 86 ? 7.648 9.479 17.113 1.00 92.75 86 ALA A CA 1
ATOM 667 C C . ALA A 1 86 ? 6.687 10.492 17.764 1.00 92.75 86 ALA A C 1
ATOM 669 O O . ALA A 1 86 ? 6.006 10.168 18.740 1.00 92.75 86 ALA A O 1
ATOM 670 N N . LEU A 1 87 ? 6.559 11.695 17.190 1.00 94.81 87 LEU A N 1
ATOM 671 C CA . LEU A 1 87 ? 5.617 12.718 17.656 1.00 94.81 87 LEU A CA 1
ATOM 672 C C . LEU A 1 87 ? 4.160 12.256 17.554 1.00 94.81 87 LEU A C 1
ATOM 674 O O . LEU A 1 87 ? 3.378 12.488 18.476 1.00 94.81 87 LEU A O 1
ATOM 678 N N . ARG A 1 88 ? 3.778 11.586 16.461 1.00 91.38 88 ARG A N 1
ATOM 679 C CA . ARG A 1 88 ? 2.424 11.038 16.295 1.00 91.38 88 ARG A CA 1
ATOM 680 C C . ARG A 1 88 ? 2.134 9.920 17.279 1.00 91.38 88 ARG A C 1
ATOM 682 O O . ARG A 1 88 ? 1.076 9.955 17.900 1.00 91.38 88 ARG A O 1
ATOM 689 N N . ILE A 1 89 ? 3.066 8.986 17.466 1.00 90.50 89 ILE A N 1
ATOM 690 C CA . ILE A 1 89 ? 2.941 7.924 18.468 1.00 90.50 89 ILE A CA 1
ATOM 691 C C . ILE A 1 89 ? 2.753 8.552 19.847 1.00 90.50 89 ILE A C 1
ATOM 693 O O . ILE A 1 89 ? 1.825 8.184 20.557 1.00 90.50 89 ILE A O 1
ATOM 697 N N . ARG A 1 90 ? 3.569 9.549 20.209 1.00 92.19 90 ARG A N 1
ATOM 698 C CA . ARG A 1 90 ? 3.448 10.239 21.499 1.00 92.19 90 ARG A CA 1
ATOM 699 C C . ARG A 1 90 ? 2.093 10.932 21.666 1.00 92.19 90 ARG A C 1
ATOM 701 O O . ARG A 1 90 ? 1.495 10.801 22.722 1.00 92.19 90 ARG A O 1
ATOM 708 N N . ARG A 1 91 ? 1.595 11.625 20.636 1.00 91.69 91 ARG A N 1
ATOM 709 C CA . ARG A 1 91 ? 0.290 12.318 20.671 1.00 91.69 91 ARG A CA 1
ATOM 710 C C . ARG A 1 91 ? -0.913 11.373 20.672 1.00 91.69 91 ARG A C 1
ATOM 712 O O . ARG A 1 91 ? -1.981 11.770 21.116 1.00 91.69 91 ARG A O 1
ATOM 719 N N . ARG A 1 92 ? -0.768 10.164 20.124 1.00 89.25 92 ARG A N 1
ATOM 720 C CA . ARG A 1 92 ? -1.849 9.170 20.004 1.00 89.25 92 ARG A CA 1
ATOM 721 C C . ARG A 1 92 ? -1.820 8.098 21.085 1.00 89.25 92 ARG A C 1
ATOM 723 O O . ARG A 1 92 ? -2.734 7.278 21.130 1.00 89.25 92 ARG A O 1
ATOM 730 N N . ARG A 1 93 ? -0.781 8.069 21.923 1.00 90.50 93 ARG A N 1
ATOM 731 C CA . ARG A 1 93 ? -0.757 7.203 23.099 1.00 90.50 93 ARG A CA 1
ATOM 732 C C . ARG A 1 93 ? -1.908 7.589 24.013 1.00 90.50 93 ARG A C 1
ATOM 734 O O . ARG A 1 93 ? -2.120 8.762 24.298 1.00 90.50 93 ARG A O 1
ATOM 741 N N . ILE A 1 94 ? -2.650 6.574 24.428 1.00 91.69 94 ILE A N 1
ATOM 742 C CA . ILE A 1 94 ? -3.745 6.710 25.376 1.00 91.69 94 ILE A CA 1
ATOM 743 C C . ILE A 1 94 ? -3.207 6.253 26.728 1.00 91.69 94 ILE A C 1
ATOM 745 O O . ILE A 1 94 ? -2.625 5.167 26.828 1.00 91.69 94 ILE A O 1
ATOM 749 N N . ASP A 1 95 ? -3.387 7.087 27.745 1.00 94.19 95 ASP A N 1
ATOM 750 C CA . ASP A 1 95 ? -3.070 6.747 29.130 1.00 94.19 95 ASP A CA 1
ATOM 751 C C . ASP A 1 95 ? -4.196 5.910 29.750 1.00 94.19 95 ASP A C 1
ATOM 753 O O . ASP A 1 95 ? -5.309 5.860 29.226 1.00 94.19 95 ASP A O 1
ATOM 757 N N . GLN A 1 96 ? -3.937 5.254 30.884 1.00 93.38 96 GLN A N 1
ATOM 758 C CA . GLN A 1 96 ? -4.926 4.374 31.529 1.00 93.38 96 GLN A CA 1
ATOM 759 C C . GLN A 1 96 ? -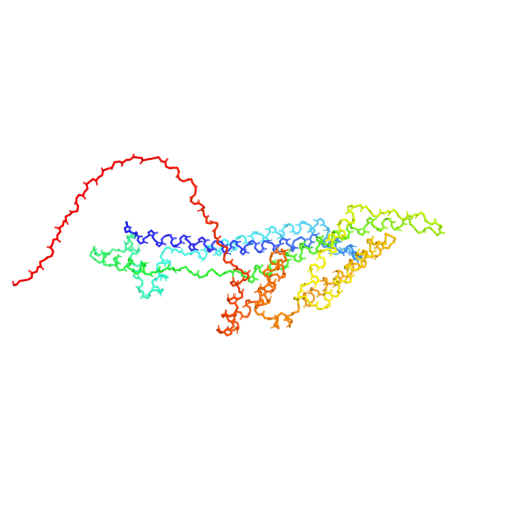6.234 5.108 31.864 1.00 93.38 96 GLN A C 1
ATOM 761 O O . GLN A 1 96 ? -7.311 4.570 31.622 1.00 93.38 96 GLN A O 1
ATOM 766 N N . LEU A 1 97 ? -6.145 6.361 32.323 1.00 93.12 97 LEU A N 1
ATOM 767 C CA . LEU A 1 97 ? -7.309 7.217 32.574 1.00 93.12 97 LEU A CA 1
ATOM 768 C C . LEU A 1 97 ? -8.079 7.537 31.280 1.00 93.12 97 LEU A C 1
ATOM 770 O O . LEU A 1 97 ? -9.304 7.498 31.256 1.00 93.12 97 LEU A O 1
ATOM 774 N N . GLY A 1 98 ? -7.362 7.812 30.185 1.00 92.19 98 GLY A N 1
ATOM 775 C CA . GLY A 1 98 ? -7.976 8.048 28.876 1.00 92.19 98 GLY A CA 1
ATOM 776 C C . GLY A 1 98 ? -8.670 6.801 28.323 1.00 92.19 98 GLY A C 1
ATOM 777 O O . GLY A 1 98 ? -9.703 6.909 27.669 1.00 92.19 98 GLY A O 1
ATOM 778 N N . MET A 1 99 ? -8.138 5.610 28.614 1.00 93.25 99 MET A N 1
ATOM 779 C CA . MET A 1 99 ? -8.797 4.347 28.280 1.00 93.25 99 MET A CA 1
ATOM 780 C C . MET A 1 99 ? -10.048 4.125 29.135 1.00 93.25 99 MET A C 1
ATOM 782 O O . MET A 1 99 ? -11.071 3.724 28.591 1.00 93.25 99 MET A O 1
ATOM 786 N N . ALA A 1 100 ? -9.978 4.408 30.439 1.00 92.81 100 ALA A N 1
ATOM 787 C CA . ALA A 1 100 ? -11.112 4.289 31.353 1.00 92.81 100 ALA A CA 1
ATOM 788 C C . ALA A 1 100 ? -12.289 5.177 30.915 1.00 92.81 100 ALA A C 1
ATOM 790 O O . ALA A 1 100 ? -13.369 4.653 30.672 1.00 92.81 100 ALA A O 1
ATOM 791 N N . ARG A 1 101 ? -12.046 6.470 30.648 1.00 93.19 101 ARG A N 1
ATOM 792 C CA . ARG A 1 101 ? -13.074 7.392 30.121 1.00 93.19 101 ARG A CA 1
ATOM 793 C C . ARG A 1 101 ? -13.700 6.911 28.818 1.00 93.19 101 ARG A C 1
ATOM 795 O O . ARG A 1 101 ? -14.899 7.019 28.618 1.00 93.19 101 ARG A O 1
ATOM 802 N N . ARG A 1 102 ? -12.898 6.332 27.925 1.00 90.81 102 ARG A N 1
ATOM 803 C CA . ARG A 1 102 ? -13.409 5.802 26.656 1.00 90.81 102 ARG A CA 1
ATOM 804 C C . ARG A 1 102 ? -14.312 4.584 26.851 1.00 90.81 102 ARG A C 1
ATOM 806 O O . ARG A 1 102 ? -15.242 4.392 26.074 1.00 90.81 102 ARG A O 1
ATOM 813 N N . ILE A 1 103 ? -14.014 3.743 27.841 1.00 91.00 103 ILE A N 1
ATOM 814 C CA . ILE A 1 103 ? -14.891 2.633 28.227 1.00 91.00 103 ILE A CA 1
ATOM 815 C C . ILE A 1 103 ? -16.195 3.200 28.790 1.00 91.00 103 ILE A C 1
ATOM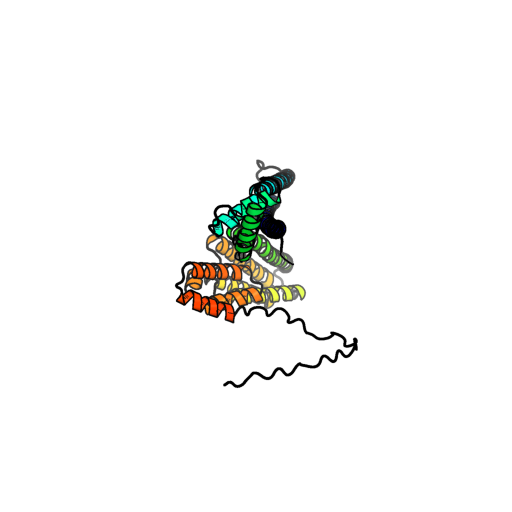 817 O O . ILE A 1 103 ? -17.260 2.741 28.384 1.00 91.00 103 ILE A O 1
ATOM 821 N N . ASP A 1 104 ? -16.103 4.232 29.633 1.00 93.00 104 ASP A N 1
ATOM 822 C CA . ASP A 1 104 ? -17.272 4.894 30.205 1.00 93.00 104 ASP A CA 1
ATOM 823 C C . ASP A 1 104 ? -18.175 5.528 29.137 1.00 93.00 104 ASP A C 1
ATOM 825 O O . ASP A 1 104 ? -19.383 5.309 29.142 1.00 93.00 104 ASP A O 1
ATOM 829 N N . GLU A 1 105 ? -17.597 6.227 28.157 1.00 90.94 105 GLU A N 1
ATOM 830 C CA . GLU A 1 105 ? -18.321 6.781 27.004 1.00 90.94 105 GLU A CA 1
ATOM 831 C C . GLU A 1 105 ? -19.010 5.693 26.164 1.00 90.94 105 GLU A C 1
ATOM 833 O O . GLU A 1 105 ? -20.119 5.895 25.675 1.00 90.94 105 GLU A O 1
ATOM 838 N N . GLN A 1 106 ? -18.370 4.534 25.980 1.00 88.88 106 GLN A N 1
ATOM 839 C CA . GLN A 1 106 ? -18.927 3.432 25.185 1.00 88.88 106 GLN A CA 1
ATOM 840 C C . GLN A 1 106 ? -20.079 2.708 25.885 1.00 88.88 106 GLN A C 1
ATOM 842 O O . GLN A 1 106 ? -20.960 2.192 25.199 1.00 88.88 106 GLN A O 1
ATOM 847 N N . GLN A 1 107 ? -20.047 2.630 27.216 1.00 88.88 107 GLN A N 1
ATOM 848 C CA . GLN A 1 107 ? -21.070 1.955 28.020 1.00 88.88 107 GLN A CA 1
ATOM 849 C C . GLN A 1 107 ? -22.120 2.920 28.584 1.00 88.88 107 GLN A C 1
ATOM 851 O O . GLN A 1 107 ? -23.110 2.476 29.156 1.00 88.88 107 GLN A O 1
ATOM 856 N N . GLY A 1 108 ? -21.923 4.233 28.433 1.00 90.06 108 GLY A N 1
ATOM 857 C CA . GLY A 1 108 ? -22.787 5.242 29.043 1.00 90.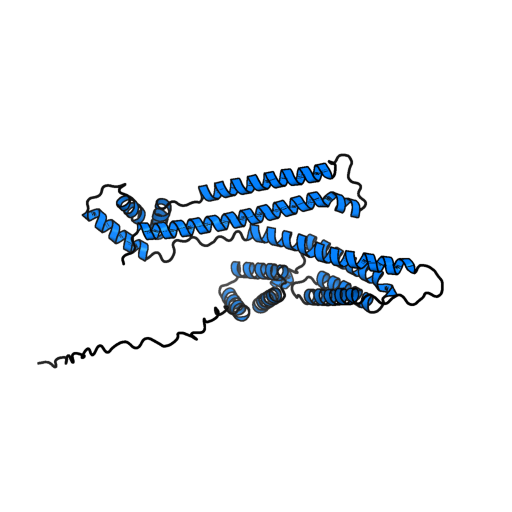06 108 GLY 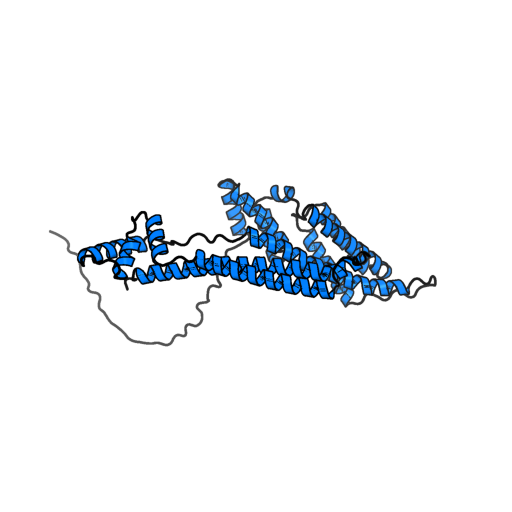A CA 1
ATOM 858 C C . GLY A 1 108 ? -22.712 5.242 30.573 1.00 90.06 108 GLY A C 1
ATOM 859 O O . GLY A 1 108 ? -23.709 5.528 31.225 1.00 90.06 108 GLY A O 1
ATOM 860 N N . THR A 1 109 ? -21.558 4.899 31.158 1.00 88.81 109 THR A N 1
ATOM 861 C CA . THR A 1 109 ? -21.395 4.707 32.613 1.00 88.81 109 THR A CA 1
ATOM 862 C C . THR A 1 109 ? -20.902 5.948 33.360 1.00 88.81 109 THR A C 1
ATOM 864 O O . THR A 1 109 ? -20.401 5.810 34.468 1.00 88.81 109 THR A O 1
ATOM 867 N N . GLU A 1 110 ? -21.050 7.151 32.791 1.00 91.69 110 GLU A N 1
ATOM 868 C CA . GLU A 1 110 ? -20.800 8.445 33.465 1.00 91.69 110 GLU A CA 1
ATOM 869 C C . GLU A 1 110 ? -19.496 8.492 34.302 1.00 91.69 110 GLU A C 1
ATOM 871 O O . GLU A 1 110 ? -19.510 8.806 35.489 1.00 91.69 110 GLU A O 1
ATOM 876 N N . ASP A 1 111 ? -18.350 8.156 33.696 1.00 92.38 111 ASP A N 1
ATOM 877 C CA . ASP A 1 111 ? -17.017 8.156 34.339 1.00 92.38 111 ASP A CA 1
ATOM 878 C C . ASP A 1 111 ? -16.846 7.193 35.543 1.00 92.38 111 ASP A C 1
ATOM 880 O O . ASP A 1 111 ? -15.937 7.349 36.373 1.00 92.38 111 ASP A O 1
ATOM 884 N N . LEU A 1 112 ? -17.691 6.167 35.661 1.00 93.56 112 LEU A N 1
ATOM 885 C CA . LEU A 1 112 ? -17.645 5.198 36.756 1.00 93.56 112 LEU A CA 1
ATOM 886 C C . LEU A 1 112 ? -16.353 4.359 36.769 1.00 93.56 112 LEU A C 1
ATOM 888 O O . LEU A 1 112 ? -15.772 4.150 37.838 1.00 93.56 112 LEU A O 1
ATOM 892 N N . VAL A 1 113 ? -15.853 3.912 35.612 1.00 92.25 113 VAL A N 1
ATOM 893 C CA . VAL A 1 113 ? -14.585 3.168 35.501 1.00 92.25 113 VAL A CA 1
ATOM 894 C C . VAL A 1 113 ? -13.393 4.090 35.761 1.00 92.25 113 VAL A C 1
ATOM 896 O O . VAL A 1 113 ? -12.449 3.694 36.449 1.00 92.25 113 VAL A O 1
ATOM 899 N N . ALA A 1 114 ? -13.429 5.330 35.266 1.00 94.06 114 ALA A N 1
ATOM 900 C CA . ALA A 1 114 ? -12.393 6.323 35.543 1.00 94.06 114 ALA A CA 1
ATOM 901 C C . ALA A 1 114 ? -12.304 6.657 37.041 1.00 94.06 114 ALA A C 1
ATOM 903 O O . ALA A 1 114 ? -11.202 6.749 37.587 1.00 94.06 114 ALA A O 1
ATOM 904 N N . THR A 1 115 ? -13.449 6.769 37.716 1.00 93.31 115 THR A N 1
ATOM 905 C CA . THR A 1 115 ? -13.520 7.020 39.159 1.00 93.31 115 THR A CA 1
ATOM 906 C C . THR A 1 115 ? -13.040 5.808 39.956 1.00 93.31 115 THR A C 1
ATOM 908 O O . THR A 1 115 ? -12.254 5.974 40.887 1.00 93.31 115 THR A O 1
ATOM 911 N N . ALA A 1 116 ? -13.421 4.586 39.569 1.00 92.50 116 ALA A N 1
ATOM 912 C CA . ALA A 1 116 ? -12.898 3.368 40.188 1.00 92.50 116 ALA A CA 1
ATOM 913 C C . ALA A 1 116 ? -11.365 3.286 40.086 1.00 92.50 116 ALA A C 1
ATOM 915 O O . ALA A 1 116 ? -10.696 2.994 41.075 1.00 92.50 116 ALA A O 1
ATOM 916 N N . LEU A 1 117 ? -10.801 3.629 38.922 1.00 93.19 117 LEU A N 1
ATOM 917 C CA . LEU A 1 117 ? -9.353 3.669 38.712 1.00 93.19 117 LEU A CA 1
ATOM 918 C C . LEU A 1 117 ? -8.674 4.754 39.567 1.00 93.19 117 LEU A C 1
ATOM 920 O O . LEU A 1 117 ? -7.600 4.525 40.116 1.00 93.19 117 LEU A O 1
ATOM 924 N N . ALA A 1 118 ? -9.298 5.927 39.704 1.00 92.19 118 ALA A N 1
ATOM 925 C CA . ALA A 1 118 ? -8.792 7.022 40.530 1.00 92.19 118 ALA A CA 1
ATOM 926 C C . ALA A 1 118 ? -8.801 6.679 42.034 1.00 92.19 118 ALA A C 1
ATOM 928 O O . ALA A 1 118 ? -7.862 7.038 42.754 1.00 92.19 118 ALA A O 1
ATOM 929 N N . VAL A 1 119 ? -9.830 5.957 42.490 1.00 92.25 119 VAL A N 1
ATOM 930 C CA . VAL A 1 119 ? -9.943 5.420 43.853 1.00 92.25 119 VAL A CA 1
ATOM 931 C C . VAL A 1 119 ? -8.875 4.354 44.106 1.00 92.25 119 VAL A C 1
ATOM 933 O O . VAL A 1 119 ? -8.155 4.451 45.095 1.00 92.25 119 VAL A O 1
ATOM 936 N N . GLU A 1 120 ? -8.703 3.384 43.199 1.00 88.44 120 GLU A N 1
ATOM 937 C CA . GLU A 1 120 ? -7.658 2.351 43.320 1.00 88.44 120 GLU A CA 1
ATOM 938 C C . GLU A 1 120 ? -6.241 2.949 43.281 1.00 88.44 120 GLU A C 1
ATOM 940 O O . GLU A 1 120 ? -5.347 2.470 43.976 1.00 88.44 120 GLU A O 1
ATOM 945 N N . ALA A 1 121 ? -6.036 4.034 42.527 1.00 87.44 121 ALA A N 1
ATOM 946 C CA . ALA A 1 121 ? -4.777 4.777 42.494 1.00 87.44 121 ALA A CA 1
ATOM 947 C C . ALA A 1 121 ? -4.537 5.658 43.740 1.00 87.44 121 ALA A C 1
ATOM 949 O O . ALA A 1 121 ? -3.495 6.305 43.831 1.00 87.44 121 ALA A O 1
ATOM 950 N N . GLY A 1 122 ? -5.490 5.729 44.678 1.00 88.81 122 GLY A N 1
ATOM 951 C CA . GLY A 1 122 ? -5.393 6.552 45.887 1.00 88.81 122 GLY A CA 1
ATOM 952 C C . GLY A 1 122 ? -5.476 8.060 45.633 1.00 88.81 122 GLY A C 1
ATOM 953 O O . GLY A 1 122 ? -5.129 8.852 46.504 1.00 88.81 122 GLY A O 1
ATOM 954 N N . THR A 1 123 ? -5.924 8.476 44.446 1.00 88.94 123 THR A N 1
ATOM 955 C CA . THR A 1 123 ? -6.032 9.901 44.079 1.00 88.94 123 THR A CA 1
ATOM 956 C C . THR A 1 123 ? -7.314 10.555 44.595 1.00 88.94 123 THR A C 1
ATOM 958 O O . THR A 1 123 ? -7.369 11.776 44.723 1.00 88.94 123 THR A O 1
ATOM 961 N N . VAL A 1 124 ? -8.332 9.753 44.927 1.00 88.69 124 VAL A N 1
ATOM 962 C CA . VAL A 1 124 ? -9.613 10.206 45.483 1.00 88.69 124 VAL A CA 1
ATOM 963 C C . VAL A 1 124 ? -9.869 9.483 46.802 1.00 88.69 124 VAL A C 1
ATOM 965 O O . VAL A 1 124 ? -9.941 8.256 46.841 1.00 88.69 124 VAL A O 1
ATOM 968 N N . ALA A 1 125 ? -10.034 10.241 47.887 1.00 86.62 125 ALA A N 1
ATOM 969 C CA . ALA A 1 125 ? -10.384 9.704 49.198 1.00 86.62 125 ALA A CA 1
ATOM 970 C C . ALA A 1 125 ? -11.913 9.574 49.328 1.00 86.62 125 ALA A C 1
ATOM 972 O O . ALA A 1 125 ? -12.607 10.557 49.574 1.00 86.62 125 ALA A O 1
ATOM 973 N N . GLY A 1 126 ? -12.441 8.362 49.139 1.00 82.81 126 GLY A N 1
ATOM 974 C CA . GLY A 1 126 ? -13.845 8.018 49.418 1.00 82.81 126 GLY A CA 1
ATOM 975 C C . GLY A 1 126 ? -13.995 7.197 50.702 1.00 82.81 126 GLY A C 1
ATOM 976 O O . GLY A 1 126 ? -13.025 6.589 51.156 1.00 82.81 126 GLY A O 1
ATOM 977 N N . SER A 1 127 ? -15.199 7.128 51.277 1.00 92.19 127 SER A N 1
ATOM 978 C CA . SER A 1 127 ? -15.474 6.185 52.371 1.00 92.19 127 SER A CA 1
ATOM 979 C C . SER A 1 127 ? -15.337 4.728 51.884 1.00 92.19 127 SER A C 1
ATOM 981 O O . SER A 1 127 ? -15.664 4.456 50.725 1.00 92.19 127 SER A O 1
ATOM 983 N N . PRO A 1 128 ? -14.879 3.779 52.727 1.00 91.25 128 PRO A N 1
ATOM 984 C CA . PRO A 1 128 ? -14.637 2.388 52.316 1.00 91.25 128 PRO A CA 1
ATOM 985 C C . PRO A 1 128 ? -15.843 1.721 51.636 1.00 91.25 128 PRO A C 1
ATOM 987 O O . PRO A 1 128 ? -15.682 1.007 50.646 1.00 91.25 128 PRO A O 1
ATOM 990 N N . ASP A 1 129 ? -17.051 2.023 52.112 1.00 91.69 129 ASP A N 1
ATOM 991 C CA . ASP A 1 129 ? -18.296 1.470 51.572 1.00 91.69 129 ASP A CA 1
ATOM 992 C C . ASP A 1 129 ? -18.578 1.975 50.148 1.00 91.69 129 ASP A C 1
ATOM 994 O O . ASP A 1 129 ? -18.921 1.199 49.255 1.00 91.69 129 ASP A O 1
ATOM 998 N N . VAL A 1 130 ? -18.361 3.271 49.892 1.00 87.44 130 VAL A N 1
ATOM 999 C CA . VAL A 1 130 ? -18.524 3.858 48.551 1.00 87.44 130 VAL A CA 1
ATOM 1000 C C . VAL A 1 130 ? -17.476 3.294 47.594 1.00 87.44 130 VAL A C 1
ATOM 1002 O O . VAL A 1 130 ? -17.802 2.984 46.447 1.00 87.44 130 VAL A O 1
ATOM 1005 N N . GLN A 1 131 ? -16.241 3.089 48.062 1.00 90.75 131 GLN A N 1
ATOM 1006 C CA . GLN A 1 131 ? -15.189 2.472 47.252 1.00 90.75 131 GLN A CA 1
ATOM 1007 C C . GLN A 1 131 ? -15.566 1.045 46.827 1.00 90.75 131 GLN A C 1
ATOM 1009 O O . GLN A 1 131 ? -15.379 0.694 45.662 1.00 90.75 131 GLN A O 1
ATOM 1014 N N . GLN A 1 132 ? -16.147 0.236 47.724 1.00 91.81 132 GLN A N 1
ATOM 1015 C CA . GLN A 1 132 ? -16.616 -1.111 47.379 1.00 91.81 132 GLN A CA 1
ATOM 1016 C C . GLN A 1 132 ? -17.734 -1.090 46.333 1.00 91.81 132 GLN A C 1
ATOM 1018 O O . GLN A 1 132 ? -17.678 -1.856 45.369 1.00 91.81 132 GLN A O 1
ATOM 1023 N N . VAL A 1 133 ? -18.723 -0.202 46.479 1.00 92.06 133 VAL A N 1
ATOM 1024 C CA . VAL A 1 133 ? -19.842 -0.102 45.527 1.00 92.06 133 VAL A CA 1
ATOM 1025 C C . VAL A 1 133 ? -19.359 0.351 44.148 1.00 92.06 133 VAL A C 1
ATOM 1027 O O . VAL A 1 133 ? -19.738 -0.248 43.140 1.00 92.06 133 VAL A O 1
ATOM 1030 N N . VAL A 1 134 ? -18.501 1.374 44.088 1.00 91.56 134 VAL A N 1
ATOM 1031 C CA . VAL A 1 134 ? -17.928 1.871 42.826 1.00 91.56 134 VAL A CA 1
ATOM 1032 C C . VAL A 1 134 ? -17.086 0.785 42.158 1.00 91.56 134 VAL A C 1
ATOM 1034 O O . VAL A 1 134 ? -17.248 0.538 40.964 1.00 91.56 134 VAL A O 1
ATOM 1037 N N . ARG A 1 135 ? -16.257 0.065 42.926 1.00 91.06 135 ARG A N 1
ATOM 1038 C CA . ARG A 1 135 ? -15.437 -1.038 42.409 1.00 91.06 135 ARG A CA 1
ATOM 1039 C C . ARG A 1 135 ? -16.288 -2.182 41.860 1.00 91.06 135 ARG A C 1
ATOM 1041 O O . ARG A 1 135 ? -16.014 -2.663 40.764 1.00 91.06 135 ARG A O 1
ATOM 1048 N N . GLY A 1 136 ? -17.337 -2.587 42.577 1.00 91.62 136 GLY A N 1
ATOM 1049 C CA . GLY A 1 136 ? -18.246 -3.648 42.136 1.00 91.62 136 GLY A CA 1
ATOM 1050 C C . GLY A 1 136 ? -18.982 -3.290 40.844 1.00 91.62 136 GLY A C 1
ATOM 1051 O O . GLY A 1 136 ? -19.002 -4.081 39.900 1.00 91.62 136 GLY A O 1
ATOM 1052 N N . LYS A 1 137 ? -19.517 -2.065 40.755 1.00 92.06 137 LYS A N 1
ATOM 1053 C CA . LYS A 1 137 ? -20.171 -1.574 39.530 1.00 92.06 137 LYS A CA 1
ATOM 1054 C C . LYS A 1 137 ? -19.192 -1.459 38.361 1.00 92.06 137 LYS A C 1
ATOM 1056 O O . LYS A 1 137 ? -19.536 -1.832 37.243 1.00 92.06 137 LYS A O 1
ATOM 1061 N N . ALA A 1 138 ? -17.967 -1.004 38.615 1.00 90.81 138 ALA A N 1
ATOM 1062 C CA . ALA A 1 138 ? -16.953 -0.854 37.577 1.00 90.81 138 ALA A CA 1
ATOM 1063 C C . ALA A 1 138 ? -16.491 -2.213 37.050 1.00 90.81 138 ALA A C 1
ATOM 1065 O O . ALA A 1 138 ? -16.309 -2.368 35.846 1.00 90.81 138 ALA A O 1
ATOM 1066 N N . GLN A 1 139 ? -16.366 -3.221 37.919 1.00 91.25 139 GLN A N 1
ATOM 1067 C CA . GLN A 1 139 ? -16.060 -4.590 37.500 1.00 91.25 139 GLN A CA 1
ATOM 1068 C C . GLN A 1 139 ? -17.150 -5.163 36.591 1.00 91.25 139 GLN A C 1
ATOM 1070 O O . GLN A 1 139 ? -16.818 -5.756 35.566 1.00 91.25 139 GLN A O 1
ATOM 1075 N N . ALA A 1 140 ? -18.427 -4.955 36.927 1.00 89.75 140 ALA A N 1
ATOM 1076 C CA . ALA A 1 140 ? -19.541 -5.393 36.088 1.00 89.75 140 ALA A CA 1
ATOM 1077 C C . ALA A 1 140 ? -19.518 -4.703 34.712 1.00 89.75 140 ALA A C 1
ATOM 1079 O O . ALA A 1 140 ? -19.512 -5.383 33.687 1.00 89.75 140 ALA A O 1
ATOM 1080 N N . ALA A 1 141 ? -19.377 -3.372 34.683 1.00 88.25 141 ALA A N 1
ATOM 1081 C CA . ALA A 1 141 ? -19.303 -2.602 33.439 1.00 88.25 141 ALA A CA 1
ATOM 1082 C C . ALA A 1 141 ? -18.115 -3.025 32.554 1.00 88.25 141 ALA A C 1
ATOM 1084 O O . ALA A 1 141 ? -18.242 -3.201 31.344 1.00 88.25 141 ALA A O 1
ATOM 1085 N N . VAL A 1 142 ? -16.944 -3.249 33.156 1.00 87.75 142 VAL A N 1
ATOM 1086 C CA . VAL A 1 142 ? -15.741 -3.707 32.448 1.00 87.75 142 VAL A CA 1
ATOM 1087 C C . VAL A 1 142 ? -15.907 -5.134 31.906 1.00 87.75 142 VAL A C 1
ATOM 1089 O O . VAL A 1 142 ? -15.386 -5.437 30.831 1.00 87.75 142 VAL A O 1
ATOM 1092 N N . ALA A 1 143 ? -16.628 -6.012 32.609 1.00 87.25 143 ALA A N 1
ATOM 1093 C CA . ALA A 1 143 ? -16.876 -7.385 32.168 1.00 87.25 143 ALA A CA 1
ATOM 1094 C C . ALA A 1 143 ? -17.795 -7.463 30.934 1.00 87.25 143 ALA A C 1
ATOM 1096 O O . ALA A 1 143 ? -17.624 -8.353 30.099 1.00 87.25 143 ALA A O 1
ATOM 1097 N N . GLU A 1 144 ? -18.724 -6.518 30.783 1.00 86.81 144 GLU A N 1
ATOM 1098 C CA . GLU A 1 144 ? -19.645 -6.449 29.641 1.00 86.81 144 GLU A CA 1
ATOM 1099 C C . GLU A 1 144 ? -18.968 -5.958 28.348 1.00 86.81 144 GLU A C 1
ATOM 1101 O O . GLU A 1 144 ? -19.401 -6.273 27.232 1.00 86.81 144 GLU A O 1
ATOM 1106 N N . VAL A 1 145 ? -17.841 -5.249 28.462 1.00 86.00 145 VAL A N 1
ATOM 1107 C CA . VAL A 1 145 ? -17.119 -4.690 27.313 1.00 86.00 145 VAL A CA 1
ATOM 1108 C C . VAL A 1 145 ? -16.378 -5.800 26.554 1.00 86.00 145 VAL A C 1
ATOM 1110 O O . VAL A 1 145 ? -15.215 -6.119 26.812 1.00 86.00 145 VAL A O 1
ATOM 1113 N N . ARG A 1 146 ? -17.033 -6.363 25.530 1.00 75.38 146 ARG A N 1
ATOM 1114 C CA . ARG A 1 146 ? -16.472 -7.455 24.710 1.00 75.38 146 ARG A CA 1
ATOM 1115 C C . ARG A 1 146 ? -15.159 -7.107 23.999 1.00 75.38 146 ARG A C 1
ATOM 1117 O O . ARG A 1 146 ? -14.354 -8.014 23.813 1.00 75.38 146 ARG A O 1
ATOM 1124 N N . ARG A 1 147 ? -14.938 -5.852 23.572 1.00 65.38 147 ARG A N 1
ATOM 1125 C CA . ARG A 1 147 ? -13.690 -5.339 22.947 1.00 65.38 147 ARG A CA 1
ATOM 1126 C C . ARG A 1 147 ? -13.764 -3.804 22.800 1.00 65.38 147 ARG A C 1
ATOM 1128 O O . ARG A 1 147 ? -14.381 -3.344 21.845 1.00 65.38 147 ARG A O 1
ATOM 1135 N N . PRO A 1 148 ? -13.063 -3.003 23.623 1.00 65.31 148 PRO A N 1
ATOM 1136 C CA . PRO A 1 148 ? -13.056 -1.539 23.475 1.00 65.31 148 PRO A CA 1
ATOM 1137 C C . PRO A 1 148 ? -12.129 -1.046 22.345 1.00 65.31 148 PRO A C 1
ATOM 1139 O O . PRO A 1 148 ? -11.870 0.149 22.197 1.00 65.31 148 PRO A O 1
ATOM 1142 N N . LEU A 1 149 ? -11.556 -1.967 21.561 1.00 63.88 149 LEU A N 1
ATOM 1143 C CA . LEU A 1 149 ? -10.503 -1.650 20.606 1.00 63.88 149 LEU A CA 1
ATOM 1144 C C . LEU A 1 149 ? -11.110 -1.005 19.352 1.00 63.88 149 LEU A C 1
ATOM 1146 O O . LEU A 1 149 ? -11.925 -1.652 18.689 1.00 63.88 149 LEU A O 1
ATOM 1150 N N . PRO A 1 150 ? -10.692 0.218 18.972 1.00 64.50 150 PRO A N 1
ATOM 1151 C CA . PRO A 1 150 ? -11.089 0.788 17.693 1.00 64.50 150 PRO A CA 1
ATOM 1152 C C . PRO A 1 150 ? -10.676 -0.159 16.558 1.00 64.50 150 PRO A C 1
ATOM 1154 O O . PRO A 1 150 ? -9.638 -0.832 16.636 1.00 64.50 150 PRO A O 1
ATOM 1157 N N . ARG A 1 151 ? -11.509 -0.234 15.511 1.00 69.00 151 ARG A N 1
ATOM 1158 C CA . ARG A 1 151 ? -11.198 -1.018 14.309 1.00 69.00 151 ARG A CA 1
ATOM 1159 C C . ARG A 1 151 ? -9.862 -0.533 13.746 1.00 69.00 151 ARG A C 1
ATOM 1161 O O . ARG A 1 151 ? -9.644 0.675 13.659 1.00 69.00 151 ARG A O 1
ATOM 1168 N N . PHE A 1 152 ? -8.988 -1.481 13.403 1.00 64.19 152 PHE A N 1
ATOM 1169 C CA . PHE A 1 152 ? -7.711 -1.195 12.754 1.00 64.19 152 PHE A CA 1
ATOM 1170 C C . PHE A 1 152 ? -8.012 -0.398 11.487 1.00 64.19 152 PHE A C 1
ATOM 1172 O O . PHE A 1 152 ? -8.673 -0.904 10.582 1.00 64.19 152 PHE A O 1
ATOM 1179 N N . ARG A 1 153 ? -7.608 0.873 11.453 1.00 64.00 153 ARG A N 1
ATOM 1180 C CA . ARG A 1 153 ? -7.732 1.681 10.241 1.00 64.00 153 ARG A CA 1
ATOM 1181 C C . ARG A 1 153 ? -6.462 1.431 9.456 1.00 64.00 153 ARG A C 1
ATOM 1183 O O . ARG A 1 153 ? -5.501 2.195 9.571 1.00 64.00 153 ARG A O 1
ATOM 1190 N N . THR A 1 154 ? -6.460 0.334 8.697 1.00 55.47 154 THR A N 1
ATOM 1191 C CA . THR A 1 154 ? -5.408 0.034 7.725 1.00 55.47 154 THR A CA 1
ATOM 1192 C C . THR A 1 154 ? -5.154 1.315 6.932 1.00 55.47 154 THR A C 1
ATOM 1194 O O . THR A 1 154 ? -6.108 1.908 6.418 1.00 55.47 154 THR A O 1
ATOM 1197 N N . PRO A 1 155 ? -3.909 1.806 6.837 1.00 54.94 155 PRO A N 1
ATOM 1198 C CA . PRO A 1 155 ? -3.585 2.955 6.005 1.00 54.94 155 PRO A CA 1
ATOM 1199 C C . PRO A 1 155 ? -3.594 2.540 4.525 1.00 54.94 155 PRO A C 1
ATOM 1201 O O . PRO A 1 155 ? -2.607 2.737 3.826 1.00 54.94 155 PRO A O 1
ATOM 1204 N N . GLY A 1 156 ? -4.696 1.937 4.062 1.00 48.47 156 GLY A N 1
ATOM 1205 C CA . GLY A 1 156 ? -4.822 1.289 2.757 1.00 48.47 156 GLY A CA 1
ATOM 1206 C C . GLY A 1 156 ? -4.420 2.227 1.631 1.00 48.47 156 GLY A C 1
ATOM 1207 O O . GLY A 1 156 ? -3.555 1.886 0.844 1.00 48.47 156 GLY A O 1
ATOM 1208 N N . ARG A 1 157 ? -4.886 3.480 1.652 1.00 52.44 157 ARG A N 1
ATOM 1209 C CA . ARG A 1 157 ? -4.513 4.470 0.627 1.00 52.44 157 ARG A CA 1
ATOM 1210 C C . ARG A 1 157 ? -3.012 4.790 0.561 1.00 52.44 157 ARG A C 1
ATOM 1212 O O . ARG A 1 157 ? -2.520 5.120 -0.508 1.00 52.44 157 ARG A O 1
ATOM 1219 N N . ALA A 1 158 ? -2.280 4.699 1.674 1.00 47.91 158 ALA A N 1
ATOM 1220 C CA . ALA A 1 158 ? -0.836 4.956 1.687 1.00 47.91 158 ALA A CA 1
ATOM 1221 C C . ALA A 1 158 ? -0.017 3.718 1.285 1.00 47.91 158 ALA A C 1
ATOM 1223 O O . ALA A 1 158 ? 1.032 3.861 0.668 1.00 47.91 158 ALA A O 1
ATOM 1224 N N . LEU A 1 159 ? -0.497 2.516 1.621 1.00 48.28 159 LEU A N 1
ATOM 1225 C CA . LEU A 1 159 ? 0.155 1.261 1.240 1.00 48.28 159 LEU A CA 1
ATOM 1226 C C . LEU A 1 159 ? -0.140 0.865 -0.212 1.00 48.28 159 LEU A C 1
ATOM 1228 O O . LEU A 1 159 ? 0.757 0.357 -0.865 1.00 48.28 159 LEU A O 1
ATOM 1232 N N . VAL A 1 160 ? -1.333 1.156 -0.735 1.00 50.97 160 VAL A N 1
ATOM 1233 C CA . VAL A 1 160 ? -1.706 0.903 -2.140 1.00 50.97 160 VAL A CA 1
ATOM 1234 C C . VAL A 1 160 ? -0.902 1.800 -3.084 1.00 50.97 160 VAL A C 1
ATOM 1236 O O . VAL A 1 160 ? -0.279 1.304 -4.016 1.00 50.97 160 VAL A O 1
ATOM 1239 N N . GLY A 1 161 ? -0.800 3.101 -2.784 1.00 46.78 161 GLY A N 1
ATOM 1240 C CA . GLY A 1 161 ? 0.013 4.022 -3.587 1.00 46.78 161 GLY A CA 1
ATOM 1241 C C . GLY A 1 161 ? 1.514 3.705 -3.548 1.00 46.78 161 GLY A C 1
ATOM 1242 O O . GLY A 1 161 ? 2.203 3.865 -4.552 1.00 46.78 161 GLY A O 1
ATOM 1243 N N . ALA A 1 162 ? 2.027 3.213 -2.414 1.00 43.56 162 ALA A N 1
ATOM 1244 C CA . ALA A 1 162 ? 3.405 2.737 -2.326 1.00 43.56 162 ALA A CA 1
ATOM 1245 C C . ALA A 1 162 ? 3.586 1.387 -3.041 1.00 43.56 162 ALA A C 1
ATOM 1247 O O . ALA A 1 162 ? 4.572 1.219 -3.745 1.00 43.56 162 ALA A O 1
ATOM 1248 N N . GLY A 1 163 ? 2.640 0.454 -2.915 1.00 43.50 163 GLY A N 1
ATOM 1249 C CA . GLY A 1 163 ? 2.674 -0.866 -3.548 1.00 43.50 163 GLY A CA 1
ATOM 1250 C C . GLY A 1 163 ? 2.681 -0.789 -5.072 1.00 43.50 163 GLY A C 1
ATOM 1251 O O . GLY A 1 163 ? 3.589 -1.336 -5.683 1.00 43.50 163 GLY A O 1
ATOM 1252 N N . MET A 1 164 ? 1.769 -0.020 -5.676 1.00 43.53 164 MET A N 1
ATOM 1253 C CA . MET A 1 164 ? 1.714 0.150 -7.135 1.00 43.53 164 MET A CA 1
ATOM 1254 C C . MET A 1 164 ? 2.975 0.819 -7.703 1.00 43.53 164 MET A C 1
ATOM 1256 O O . MET A 1 164 ? 3.492 0.401 -8.736 1.00 43.53 164 MET A O 1
ATOM 1260 N N . LEU A 1 165 ? 3.520 1.833 -7.018 1.00 42.62 165 LEU A N 1
ATOM 1261 C CA . LEU A 1 165 ? 4.754 2.493 -7.460 1.00 42.62 165 LEU A CA 1
ATOM 1262 C C . LEU A 1 165 ? 5.998 1.627 -7.240 1.00 42.62 165 LEU A C 1
ATOM 1264 O O . LEU A 1 165 ? 6.925 1.701 -8.036 1.00 42.62 165 LEU A O 1
ATOM 1268 N N . THR A 1 166 ? 6.029 0.808 -6.189 1.00 42.16 166 THR A N 1
ATOM 1269 C CA . THR A 1 166 ? 7.175 -0.063 -5.885 1.00 42.16 166 THR A CA 1
ATOM 1270 C C . THR A 1 166 ? 7.152 -1.326 -6.747 1.00 42.16 166 THR A C 1
ATOM 1272 O O . THR A 1 166 ? 8.203 -1.739 -7.214 1.00 42.16 166 THR A O 1
ATOM 1275 N N . GLY A 1 167 ? 5.974 -1.889 -7.040 1.00 44.03 167 GLY A N 1
ATOM 1276 C CA . GLY A 1 167 ? 5.792 -2.996 -7.982 1.00 44.03 167 GLY A CA 1
ATOM 1277 C C . GLY A 1 167 ? 6.214 -2.594 -9.392 1.00 44.03 167 GLY A C 1
ATOM 1278 O O . GLY A 1 167 ? 7.188 -3.128 -9.912 1.00 44.03 167 GLY A O 1
ATOM 1279 N N . ALA A 1 168 ? 5.609 -1.544 -9.955 1.00 45.97 168 ALA A N 1
ATOM 1280 C CA . ALA A 1 168 ? 5.941 -1.073 -11.302 1.00 45.97 168 ALA A CA 1
ATOM 1281 C C . ALA A 1 168 ? 7.382 -0.537 -11.447 1.00 45.97 168 ALA A C 1
ATOM 1283 O O . ALA A 1 168 ? 7.945 -0.585 -12.541 1.00 45.97 168 ALA A O 1
ATOM 1284 N N . ALA A 1 169 ? 7.995 -0.018 -10.376 1.00 46.53 169 ALA A N 1
ATOM 1285 C CA . ALA A 1 169 ? 9.391 0.428 -10.397 1.00 46.53 169 ALA A CA 1
ATOM 1286 C C . ALA A 1 169 ? 10.409 -0.690 -10.124 1.00 46.53 169 ALA A C 1
ATOM 1288 O O . ALA A 1 169 ? 11.591 -0.466 -10.369 1.00 46.53 169 ALA A O 1
ATOM 1289 N N . LEU A 1 170 ? 9.998 -1.861 -9.625 1.00 45.12 170 LEU A N 1
ATOM 1290 C CA . LEU A 1 170 ? 10.905 -2.989 -9.385 1.00 45.12 170 LEU A CA 1
ATOM 1291 C C . LEU A 1 170 ? 10.756 -4.094 -10.432 1.00 45.12 170 LEU A C 1
ATOM 1293 O O . LEU A 1 170 ? 11.766 -4.595 -10.906 1.00 45.12 170 LEU A O 1
ATOM 1297 N N . THR A 1 171 ? 9.540 -4.465 -10.834 1.00 45.34 171 THR A N 1
ATOM 1298 C CA . THR A 1 171 ? 9.321 -5.608 -11.741 1.00 45.34 171 THR A CA 1
ATOM 1299 C C . THR A 1 171 ? 9.525 -5.236 -13.203 1.00 45.34 171 THR A C 1
ATOM 1301 O O . THR A 1 171 ? 10.106 -6.000 -13.970 1.00 45.34 171 THR A O 1
ATOM 1304 N N . LEU A 1 172 ? 9.100 -4.034 -13.587 1.00 48.28 172 LEU A N 1
ATOM 1305 C CA . LEU A 1 172 ? 9.160 -3.588 -14.971 1.00 48.28 172 LEU A CA 1
ATOM 1306 C C . LEU A 1 172 ? 10.600 -3.325 -15.449 1.00 48.28 172 LEU A C 1
ATOM 1308 O O . LEU A 1 172 ? 10.920 -3.716 -16.569 1.00 48.28 172 LEU A O 1
ATOM 1312 N N . PRO A 1 173 ? 11.499 -2.733 -14.633 1.00 52.06 173 PRO A N 1
ATOM 1313 C CA . PRO A 1 173 ? 12.912 -2.637 -14.984 1.00 52.06 173 PRO A CA 1
ATOM 1314 C C . PRO A 1 173 ? 13.625 -3.984 -14.972 1.00 52.06 173 PRO A C 1
ATOM 1316 O O . PRO A 1 173 ? 14.496 -4.159 -15.798 1.00 52.06 173 PRO A O 1
ATOM 1319 N N . LEU A 1 174 ? 13.247 -4.940 -14.112 1.00 52.91 174 LEU A N 1
ATOM 1320 C CA . LEU A 1 174 ? 13.855 -6.279 -14.112 1.00 52.91 174 LEU A CA 1
ATOM 1321 C C . LEU A 1 174 ? 13.535 -7.056 -15.397 1.00 52.91 174 LEU A C 1
ATOM 1323 O O . LEU A 1 174 ? 14.439 -7.631 -15.987 1.00 52.91 174 LEU A O 1
ATOM 1327 N N . LEU A 1 175 ? 12.285 -7.012 -15.869 1.00 50.25 175 LEU A N 1
ATOM 1328 C CA . LEU A 1 175 ? 11.896 -7.604 -17.158 1.00 50.25 175 LEU A CA 1
ATOM 1329 C C . LEU A 1 175 ? 12.528 -6.868 -18.347 1.00 50.25 175 LEU A C 1
ATOM 1331 O O . LEU A 1 175 ? 12.948 -7.497 -19.312 1.00 50.25 175 LEU A O 1
ATOM 1335 N N . LEU A 1 176 ? 12.612 -5.535 -18.288 1.00 52.06 176 LEU A N 1
ATOM 1336 C CA . LEU A 1 176 ? 13.277 -4.746 -19.328 1.00 52.06 176 LEU A CA 1
ATOM 1337 C C . LEU A 1 176 ? 14.797 -4.945 -19.329 1.00 52.06 176 LEU A C 1
ATOM 1339 O O . LEU A 1 176 ? 15.372 -4.947 -20.408 1.00 52.06 176 LEU A O 1
ATOM 1343 N N . ASP A 1 177 ? 15.434 -5.114 -18.170 1.00 52.28 177 ASP A N 1
ATOM 1344 C CA . ASP A 1 177 ? 16.870 -5.381 -18.049 1.00 52.28 177 ASP A CA 1
ATOM 1345 C C . ASP A 1 177 ? 17.188 -6.831 -18.458 1.00 52.28 177 ASP A C 1
ATOM 1347 O O . ASP A 1 177 ? 18.157 -7.023 -19.178 1.00 52.28 177 ASP A O 1
ATOM 1351 N N . GLU A 1 178 ? 16.354 -7.833 -18.135 1.00 54.22 178 GLU A N 1
ATOM 1352 C CA . GLU A 1 178 ? 16.517 -9.207 -18.657 1.00 54.22 178 GLU A CA 1
ATOM 1353 C C . GLU A 1 178 ? 16.392 -9.252 -20.188 1.00 54.22 178 GLU A C 1
ATOM 1355 O O . GLU A 1 178 ? 17.186 -9.910 -20.855 1.00 54.22 178 GLU A O 1
ATOM 1360 N N . ILE A 1 179 ? 15.424 -8.534 -20.766 1.00 48.06 179 ILE A N 1
ATOM 1361 C CA . ILE A 1 179 ? 15.241 -8.472 -22.225 1.00 48.06 179 ILE A CA 1
ATOM 1362 C C . ILE A 1 179 ? 16.350 -7.639 -22.887 1.00 48.06 179 ILE A C 1
ATOM 1364 O O . ILE A 1 179 ? 16.823 -8.016 -23.957 1.00 48.06 179 ILE A O 1
ATOM 1368 N N . ALA A 1 180 ? 16.811 -6.560 -22.247 1.00 52.62 180 ALA A N 1
ATOM 1369 C CA . ALA A 1 180 ? 17.929 -5.747 -22.727 1.00 52.62 180 ALA A CA 1
ATOM 1370 C C . ALA A 1 180 ? 19.276 -6.492 -22.656 1.00 52.62 180 ALA A C 1
ATOM 1372 O O . ALA A 1 180 ? 20.111 -6.363 -23.549 1.00 52.62 180 ALA A O 1
ATOM 1373 N N . GLU A 1 181 ? 19.495 -7.303 -21.618 1.00 53.94 181 GLU A N 1
ATOM 1374 C CA . GLU A 1 181 ? 20.656 -8.195 -21.518 1.00 53.94 181 GLU A CA 1
ATOM 1375 C C . GLU A 1 181 ? 20.618 -9.315 -22.563 1.00 53.94 181 GLU A C 1
ATOM 1377 O O . GLU A 1 181 ? 21.672 -9.825 -22.928 1.00 53.94 181 GLU A O 1
ATOM 1382 N N . LEU A 1 182 ? 19.438 -9.688 -23.071 1.00 46.81 182 LEU A N 1
ATOM 1383 C CA . LEU A 1 182 ? 19.280 -10.660 -24.158 1.00 46.81 182 LEU A CA 1
ATOM 1384 C C . LEU A 1 182 ? 19.470 -10.034 -25.551 1.00 46.81 182 LEU A C 1
ATOM 1386 O O . LEU A 1 182 ? 19.909 -10.728 -26.468 1.00 46.81 182 LEU A O 1
ATOM 1390 N N . THR A 1 183 ? 19.186 -8.739 -25.734 1.00 49.69 183 THR A N 1
ATOM 1391 C CA . THR A 1 183 ? 19.384 -8.051 -27.022 1.00 49.69 183 THR A CA 1
ATOM 1392 C C . THR A 1 183 ? 20.845 -7.724 -27.325 1.00 49.69 183 THR A C 1
ATOM 1394 O O . THR A 1 183 ? 21.200 -7.713 -28.498 1.00 49.69 183 THR A O 1
ATOM 1397 N N . ILE A 1 184 ? 21.707 -7.520 -26.323 1.00 48.47 184 ILE A N 1
ATOM 1398 C CA . ILE A 1 184 ? 23.148 -7.252 -26.526 1.00 48.47 184 ILE A CA 1
ATOM 1399 C C . ILE A 1 184 ? 23.891 -8.443 -27.180 1.00 48.47 184 ILE A C 1
ATOM 1401 O O . ILE A 1 184 ? 24.470 -8.243 -28.247 1.00 48.47 184 ILE A O 1
ATOM 1405 N N . PRO A 1 185 ? 23.836 -9.683 -26.649 1.00 45.19 185 PRO A N 1
ATOM 1406 C CA . PRO A 1 185 ? 24.512 -10.831 -27.257 1.00 45.19 185 PRO A CA 1
ATOM 1407 C C . PRO A 1 185 ? 23.866 -11.268 -28.581 1.00 45.19 185 PRO A C 1
ATOM 1409 O O . PRO A 1 185 ? 24.559 -11.741 -29.476 1.00 45.19 185 PRO A O 1
ATOM 1412 N N . ALA A 1 186 ? 22.552 -11.076 -28.749 1.00 43.56 186 ALA A N 1
ATOM 1413 C CA . ALA A 1 186 ? 21.881 -11.348 -30.021 1.00 43.56 186 ALA A CA 1
ATOM 1414 C C . ALA A 1 186 ? 22.259 -10.326 -31.110 1.00 43.56 186 ALA A C 1
ATOM 1416 O O . ALA A 1 186 ? 22.383 -10.696 -32.274 1.00 43.56 186 ALA A O 1
ATOM 1417 N N . ALA A 1 187 ? 22.458 -9.052 -30.749 1.00 41.94 187 ALA A N 1
ATOM 1418 C CA . ALA A 1 187 ? 22.922 -8.016 -31.670 1.00 41.94 187 ALA A CA 1
ATOM 1419 C C . ALA A 1 187 ? 24.401 -8.193 -32.053 1.00 41.94 187 ALA A C 1
ATOM 1421 O O . ALA A 1 187 ? 24.726 -8.020 -33.224 1.00 41.94 187 ALA A O 1
ATOM 1422 N N . GLU A 1 188 ? 25.271 -8.598 -31.119 1.00 44.53 188 GLU A N 1
ATOM 1423 C CA . GLU A 1 188 ? 26.659 -8.987 -31.431 1.00 44.53 188 GLU A CA 1
ATOM 1424 C C . GLU A 1 188 ? 26.703 -10.198 -32.376 1.00 44.53 188 GLU A C 1
ATOM 1426 O O . GLU A 1 188 ? 27.402 -10.159 -33.383 1.00 44.53 188 GLU A O 1
ATOM 1431 N N . ALA A 1 189 ? 25.874 -11.222 -32.140 1.00 46.78 189 ALA A N 1
ATOM 1432 C CA . ALA A 1 189 ? 25.775 -12.387 -33.025 1.00 46.78 189 ALA A CA 1
ATOM 1433 C C . ALA A 1 189 ? 25.197 -12.077 -34.423 1.00 46.78 189 ALA A C 1
ATOM 1435 O O . ALA A 1 189 ? 25.372 -12.874 -35.341 1.00 46.78 189 ALA A O 1
ATOM 1436 N N . ALA A 1 190 ? 24.499 -10.948 -34.593 1.00 40.50 190 ALA A N 1
ATOM 1437 C CA . ALA A 1 190 ? 23.945 -10.511 -35.876 1.00 40.50 190 ALA A CA 1
ATOM 1438 C C . ALA A 1 190 ? 24.880 -9.555 -36.645 1.00 40.50 190 ALA A C 1
ATOM 1440 O O . ALA A 1 190 ? 24.858 -9.553 -37.877 1.00 40.50 190 ALA A O 1
ATOM 1441 N N . GLN A 1 191 ? 25.705 -8.763 -35.946 1.00 41.00 191 GLN A N 1
ATOM 1442 C CA . GLN A 1 191 ? 26.644 -7.812 -36.561 1.00 41.00 191 GLN A CA 1
ATOM 1443 C C . GLN A 1 191 ? 27.840 -8.479 -37.255 1.00 41.00 191 GLN A C 1
ATOM 1445 O O . GLN A 1 191 ? 28.374 -7.902 -38.197 1.00 41.00 191 GLN A O 1
ATOM 1450 N N . ASP A 1 192 ? 28.200 -9.710 -36.885 1.00 44.00 192 ASP A N 1
ATOM 1451 C CA . ASP A 1 192 ? 29.248 -10.486 -37.571 1.00 44.00 192 ASP A CA 1
ATOM 1452 C C . ASP A 1 192 ? 28.802 -11.075 -38.934 1.00 44.00 192 ASP A C 1
ATOM 1454 O O . ASP A 1 192 ? 29.548 -11.822 -39.563 1.00 44.00 192 ASP A O 1
ATOM 1458 N N . THR A 1 193 ? 27.601 -10.735 -39.426 1.00 45.06 193 THR A N 1
ATOM 1459 C CA . THR A 1 193 ? 26.996 -11.327 -40.641 1.00 45.06 193 THR A CA 1
ATOM 1460 C C . THR A 1 193 ? 26.638 -10.337 -41.760 1.00 45.06 193 THR A C 1
ATOM 1462 O O . THR A 1 193 ? 25.936 -10.714 -42.696 1.00 45.06 193 THR A O 1
ATOM 1465 N N . GLU A 1 194 ? 27.125 -9.091 -41.723 1.00 43.50 194 GLU A N 1
ATOM 1466 C CA . GLU A 1 194 ? 26.974 -8.122 -42.834 1.00 43.50 194 GLU A CA 1
ATOM 1467 C C . GLU A 1 194 ? 28.100 -8.216 -43.892 1.00 43.50 194 GLU A C 1
ATOM 1469 O O . GLU A 1 194 ? 28.514 -7.203 -44.455 1.00 43.50 194 GLU A O 1
ATOM 1474 N N . ASP A 1 195 ? 28.602 -9.422 -44.188 1.00 43.31 195 ASP A N 1
ATOM 1475 C CA . ASP A 1 195 ? 29.415 -9.668 -45.388 1.00 43.31 195 ASP A CA 1
ATOM 1476 C C . ASP A 1 195 ? 28.589 -10.489 -46.392 1.00 43.31 195 ASP A C 1
ATOM 1478 O O . ASP A 1 195 ? 28.174 -11.618 -46.115 1.00 43.31 195 ASP A O 1
ATOM 1482 N N . ASP A 1 196 ? 28.302 -9.884 -47.549 1.00 48.59 196 ASP A N 1
ATOM 1483 C CA . ASP A 1 196 ? 27.520 -10.421 -48.674 1.00 48.59 196 ASP A CA 1
ATOM 1484 C C . ASP A 1 196 ? 28.278 -11.555 -49.404 1.00 48.59 196 ASP A C 1
ATOM 1486 O O . ASP A 1 196 ? 28.560 -11.498 -50.605 1.00 48.59 196 ASP A O 1
ATOM 1490 N N . GLY A 1 197 ? 28.616 -12.623 -48.685 1.00 42.00 197 GLY A N 1
ATOM 1491 C CA . GLY A 1 197 ? 29.260 -13.812 -49.228 1.00 42.00 197 GLY A CA 1
ATOM 1492 C C . GLY A 1 197 ? 28.758 -15.060 -48.521 1.00 42.00 197 GLY A C 1
ATOM 1493 O O . GLY A 1 197 ? 29.081 -15.254 -47.361 1.00 42.00 197 GLY A O 1
ATOM 1494 N N . GLU A 1 198 ? 27.954 -15.874 -49.224 1.00 52.53 198 GLU A N 1
ATOM 1495 C CA . GLU A 1 198 ? 27.582 -17.271 -48.907 1.00 52.53 198 GLU A CA 1
ATOM 1496 C C . GLU A 1 198 ? 27.787 -17.673 -47.429 1.00 52.53 198 GLU A C 1
ATOM 1498 O O . GLU A 1 198 ? 28.639 -18.493 -47.096 1.00 52.53 198 GLU A O 1
ATOM 1503 N N . GLY A 1 199 ? 27.023 -17.029 -46.538 1.00 40.91 199 GLY A N 1
ATOM 1504 C CA . GLY A 1 199 ? 27.311 -17.016 -45.106 1.00 40.91 199 GLY A CA 1
ATOM 1505 C C . GLY A 1 199 ? 27.182 -18.383 -44.442 1.00 40.91 199 GLY A C 1
ATOM 1506 O O . GLY A 1 199 ? 26.178 -19.088 -44.614 1.00 40.91 199 GLY A O 1
ATOM 1507 N N . GLU A 1 200 ? 28.195 -18.717 -43.641 1.00 49.19 200 GLU A N 1
ATOM 1508 C CA . GLU A 1 200 ? 28.192 -19.833 -42.699 1.00 49.19 200 GLU A CA 1
ATOM 1509 C C . GLU A 1 200 ? 26.872 -19.878 -41.899 1.00 49.19 200 GLU A C 1
ATOM 1511 O O . GLU A 1 200 ? 26.262 -18.839 -41.614 1.00 49.19 200 GLU A O 1
ATOM 1516 N N . PRO A 1 201 ? 26.359 -21.078 -41.563 1.00 54.97 201 PRO A N 1
ATOM 1517 C CA . PRO A 1 201 ? 25.118 -21.200 -40.813 1.00 54.97 201 PRO A CA 1
ATOM 1518 C C . PRO A 1 201 ? 25.260 -20.462 -39.480 1.00 54.97 201 PRO A C 1
ATOM 1520 O O . PRO A 1 201 ? 26.137 -20.793 -38.686 1.00 54.97 201 PRO A O 1
ATOM 1523 N N . ALA A 1 202 ? 24.389 -19.470 -39.256 1.00 57.34 202 ALA A N 1
ATOM 1524 C CA . ALA A 1 202 ? 24.309 -18.735 -37.998 1.00 57.34 202 ALA A CA 1
ATOM 1525 C C . ALA A 1 202 ? 24.383 -19.715 -36.825 1.00 57.34 202 ALA A C 1
ATOM 1527 O O . ALA A 1 202 ? 23.660 -20.720 -36.808 1.00 57.34 202 ALA A O 1
ATOM 1528 N N . MET A 1 203 ? 25.289 -19.443 -35.883 1.00 61.47 203 MET A N 1
ATOM 1529 C CA . MET A 1 203 ? 25.470 -20.302 -34.722 1.00 61.47 203 MET A CA 1
ATOM 1530 C C . MET A 1 203 ? 24.118 -20.478 -34.014 1.00 61.47 203 MET A C 1
ATOM 1532 O O . MET A 1 203 ? 23.388 -19.497 -33.833 1.00 61.47 203 MET A O 1
ATOM 1536 N N . PRO A 1 204 ? 23.735 -21.716 -33.653 1.00 69.94 204 PRO A N 1
ATOM 1537 C CA . PRO A 1 204 ? 22.494 -21.943 -32.932 1.00 69.94 204 PRO A CA 1
ATOM 1538 C C . PRO A 1 204 ? 22.516 -21.142 -31.627 1.00 69.94 204 PRO A C 1
ATOM 1540 O O . PRO A 1 204 ? 23.549 -21.079 -30.962 1.00 69.94 204 PRO A O 1
ATOM 1543 N N . LEU A 1 205 ? 21.372 -20.551 -31.266 1.00 73.50 205 LEU A N 1
ATOM 1544 C CA . LEU A 1 205 ? 21.191 -19.884 -29.974 1.00 73.50 205 LEU A CA 1
ATOM 1545 C C . LEU A 1 205 ? 21.684 -20.795 -28.846 1.00 73.50 205 LEU A C 1
ATOM 1547 O O . LEU A 1 205 ? 21.372 -21.992 -28.842 1.00 73.50 205 LEU A O 1
ATOM 1551 N N . ASP A 1 206 ? 22.426 -20.213 -27.905 1.00 84.12 206 ASP A N 1
ATOM 1552 C CA . ASP A 1 206 ? 22.869 -20.920 -26.710 1.00 84.12 206 ASP A CA 1
ATOM 1553 C C . ASP A 1 206 ? 21.661 -21.476 -25.942 1.00 84.12 206 ASP A C 1
ATOM 1555 O O . ASP A 1 206 ? 20.583 -20.870 -25.906 1.00 84.12 206 ASP A O 1
ATOM 1559 N N . GLU A 1 207 ? 21.833 -22.648 -25.334 1.00 82.56 207 GLU A N 1
ATOM 1560 C CA . GLU A 1 207 ? 20.740 -23.357 -24.667 1.00 82.56 207 GLU A CA 1
ATOM 1561 C C . GLU A 1 207 ? 20.167 -22.527 -23.510 1.00 82.56 207 GLU A C 1
ATOM 1563 O O . GLU A 1 207 ? 18.952 -22.469 -23.320 1.00 82.56 207 GLU A O 1
ATOM 1568 N N . GLN A 1 208 ? 21.019 -21.767 -22.812 1.00 74.56 208 GLN A N 1
ATOM 1569 C CA . GLN A 1 208 ? 20.582 -20.865 -21.752 1.00 74.56 208 GLN A CA 1
ATOM 1570 C C . GLN A 1 208 ? 19.716 -19.720 -22.297 1.00 74.56 208 GLN A C 1
ATOM 1572 O O . GLN A 1 208 ? 18.780 -19.272 -21.631 1.00 74.56 208 GLN A O 1
ATOM 1577 N N . THR A 1 209 ? 20.014 -19.217 -23.498 1.00 76.25 209 THR A N 1
ATOM 1578 C CA . THR A 1 209 ? 19.220 -18.167 -24.149 1.00 76.25 209 THR A CA 1
ATOM 1579 C C . THR A 1 209 ? 17.849 -18.697 -24.557 1.00 76.25 209 THR A C 1
ATOM 1581 O O . THR A 1 209 ? 16.848 -18.025 -24.310 1.00 76.25 209 THR A O 1
ATOM 1584 N N . LYS A 1 210 ? 17.779 -19.914 -25.109 1.00 83.69 210 LYS A N 1
ATOM 1585 C CA . LYS A 1 210 ? 16.503 -20.550 -25.465 1.00 83.69 210 LYS A CA 1
ATOM 1586 C C . LYS A 1 210 ? 15.615 -20.766 -24.247 1.00 83.69 210 LYS A C 1
ATOM 1588 O O . LYS A 1 210 ? 14.473 -20.323 -24.263 1.00 83.69 210 LYS A O 1
ATOM 1593 N N . GLU A 1 211 ? 16.160 -21.322 -23.162 1.00 81.50 211 GLU A N 1
ATOM 1594 C CA . GLU A 1 211 ? 15.414 -21.522 -21.911 1.00 81.50 211 GLU A CA 1
ATOM 1595 C C . GLU A 1 211 ? 14.848 -20.206 -21.352 1.00 81.50 211 GLU A C 1
ATOM 1597 O O . GLU A 1 211 ? 13.720 -20.160 -20.853 1.00 81.50 211 GLU A O 1
ATOM 1602 N N . ARG A 1 212 ? 15.610 -19.106 -21.447 1.00 74.81 212 ARG A N 1
ATOM 1603 C CA . ARG A 1 212 ? 15.138 -17.776 -21.030 1.00 74.81 212 ARG A CA 1
ATOM 1604 C C . ARG A 1 212 ? 14.004 -17.269 -21.919 1.00 74.81 212 ARG A C 1
ATOM 1606 O O . ARG A 1 212 ? 13.027 -16.740 -21.388 1.00 74.81 212 ARG A O 1
ATOM 1613 N N . ILE A 1 213 ? 14.111 -17.438 -23.239 1.00 80.75 213 ILE A N 1
ATOM 1614 C CA . ILE A 1 213 ? 13.061 -17.031 -24.183 1.00 80.75 213 ILE A CA 1
ATOM 1615 C C . ILE A 1 213 ? 11.796 -17.876 -23.976 1.00 80.75 213 ILE A C 1
ATOM 1617 O O . ILE A 1 213 ? 10.710 -17.309 -23.887 1.00 80.75 213 ILE A O 1
ATOM 1621 N N . ASP A 1 214 ? 11.920 -19.193 -23.801 1.00 87.69 214 ASP A N 1
ATOM 1622 C CA . ASP A 1 214 ? 10.795 -20.089 -23.503 1.00 87.69 214 ASP A CA 1
ATOM 1623 C C . ASP A 1 214 ? 10.079 -19.690 -22.209 1.00 87.69 214 ASP A C 1
ATOM 1625 O O . ASP A 1 214 ? 8.850 -19.572 -22.166 1.00 87.69 214 ASP A O 1
ATOM 1629 N N . LYS A 1 215 ? 10.843 -19.391 -21.153 1.00 84.50 215 LYS A N 1
ATOM 1630 C CA . LYS A 1 215 ? 10.290 -18.903 -19.886 1.00 84.50 215 LYS A CA 1
ATOM 1631 C C . LYS A 1 215 ? 9.570 -17.563 -20.058 1.00 84.50 215 LYS A C 1
ATOM 1633 O O . LYS A 1 215 ? 8.503 -17.365 -19.473 1.00 84.50 215 LYS A O 1
ATOM 1638 N N . ALA A 1 216 ? 10.118 -16.653 -20.861 1.00 78.19 216 ALA A N 1
ATOM 1639 C CA . ALA A 1 216 ? 9.481 -15.374 -21.164 1.00 78.19 216 ALA A CA 1
ATOM 1640 C C . ALA A 1 216 ? 8.182 -15.562 -21.970 1.00 78.19 216 ALA A C 1
ATOM 1642 O O . ALA A 1 216 ? 7.167 -14.948 -21.644 1.00 78.19 216 ALA A O 1
ATOM 1643 N N . ILE A 1 217 ? 8.165 -16.457 -22.963 1.00 88.12 217 ILE A N 1
ATOM 1644 C CA . ILE A 1 217 ? 6.964 -16.833 -23.729 1.00 88.12 217 ILE A CA 1
ATOM 1645 C C . ILE A 1 217 ? 5.883 -17.388 -22.801 1.00 88.12 217 ILE A C 1
ATOM 1647 O O . ILE A 1 217 ? 4.715 -16.998 -22.907 1.00 88.12 217 ILE A O 1
ATOM 1651 N N . GLU A 1 218 ? 6.258 -18.270 -21.874 1.00 88.19 218 GLU A N 1
ATOM 1652 C CA . GLU A 1 218 ? 5.328 -18.838 -20.903 1.00 88.19 218 GLU A CA 1
ATOM 1653 C C . GLU A 1 218 ? 4.739 -17.751 -19.994 1.00 88.19 218 GLU A C 1
ATOM 1655 O O . GLU A 1 218 ? 3.524 -17.707 -19.786 1.00 88.19 218 GLU A O 1
ATOM 1660 N N . GLN A 1 219 ? 5.572 -16.834 -19.494 1.00 80.56 219 GLN A N 1
ATOM 1661 C CA . GLN A 1 219 ? 5.120 -15.710 -18.673 1.00 80.56 219 GLN A CA 1
ATOM 1662 C C . GLN A 1 219 ? 4.180 -14.775 -19.443 1.00 80.56 219 GLN A C 1
ATOM 1664 O O . GLN A 1 219 ? 3.106 -14.449 -18.940 1.00 80.56 219 GLN A O 1
ATOM 1669 N N . LEU A 1 220 ? 4.522 -14.394 -20.678 1.00 83.81 220 LEU A N 1
ATOM 1670 C CA . LEU A 1 220 ? 3.658 -13.557 -21.517 1.00 83.81 220 LEU A CA 1
ATOM 1671 C C . LEU A 1 220 ? 2.320 -14.240 -21.816 1.00 83.81 220 LEU A C 1
ATOM 1673 O O . LEU A 1 220 ? 1.282 -13.590 -21.757 1.00 83.81 220 LEU A O 1
ATOM 1677 N N . SER A 1 221 ? 2.325 -15.553 -22.065 1.00 89.50 221 SER A N 1
ATOM 1678 C CA . SER A 1 221 ? 1.108 -16.352 -22.273 1.00 89.50 221 SER A CA 1
ATOM 1679 C C . SER A 1 221 ? 0.202 -16.384 -21.038 1.00 89.50 221 SER A C 1
ATOM 1681 O O . SER A 1 221 ? -1.024 -16.402 -21.165 1.00 89.50 221 SER A O 1
ATOM 1683 N N . ARG A 1 222 ? 0.779 -16.383 -19.830 1.00 84.62 222 ARG A N 1
ATOM 1684 C CA . ARG A 1 222 ? 0.007 -16.285 -18.580 1.00 84.62 222 ARG A CA 1
ATOM 1685 C C . ARG A 1 222 ? -0.661 -14.918 -18.462 1.00 84.62 222 ARG A C 1
ATOM 1687 O O . ARG A 1 222 ? -1.878 -14.876 -18.297 1.00 84.62 222 ARG A O 1
ATOM 1694 N N . TYR A 1 223 ? 0.092 -13.836 -18.674 1.00 81.94 223 TYR A N 1
ATOM 1695 C CA . TYR A 1 223 ? -0.469 -12.485 -18.664 1.00 81.94 223 TYR A CA 1
ATOM 1696 C C . TYR A 1 223 ? -1.536 -12.298 -19.751 1.00 81.94 223 TYR A C 1
ATOM 1698 O O . TYR A 1 223 ? -2.605 -11.785 -19.455 1.00 81.94 223 TYR A O 1
ATOM 1706 N N . GLU A 1 224 ? -1.321 -12.782 -20.978 1.00 88.00 224 GLU A N 1
ATOM 1707 C CA . GLU A 1 224 ? -2.286 -12.704 -22.092 1.00 88.00 224 GLU A CA 1
ATOM 1708 C C . GLU A 1 224 ? -3.669 -13.282 -21.726 1.00 88.00 224 GLU A C 1
ATOM 1710 O O . GLU A 1 224 ? -4.703 -12.747 -22.132 1.00 88.00 224 GLU A O 1
ATOM 1715 N N . LYS A 1 225 ? -3.701 -14.354 -20.922 1.00 87.69 225 LYS A N 1
ATOM 1716 C CA . LYS A 1 225 ? -4.937 -15.032 -20.497 1.00 87.69 225 LYS A CA 1
ATOM 1717 C C . LYS A 1 225 ? -5.717 -14.280 -19.424 1.00 87.69 225 LYS A C 1
ATOM 1719 O O . LYS A 1 225 ? -6.838 -14.685 -19.114 1.00 87.69 225 LYS A O 1
ATOM 1724 N N . ASN A 1 226 ? -5.160 -13.216 -18.855 1.00 83.81 226 ASN A N 1
ATOM 1725 C CA . ASN A 1 226 ? -5.825 -12.444 -17.824 1.00 83.81 226 ASN A CA 1
ATOM 1726 C C . ASN A 1 226 ? -7.014 -11.663 -18.424 1.00 83.81 226 ASN A C 1
ATOM 1728 O O . ASN A 1 226 ? -6.817 -10.752 -19.237 1.00 83.81 226 ASN A O 1
ATOM 1732 N N . PRO A 1 227 ? -8.261 -11.987 -18.030 1.00 80.50 227 PRO A N 1
ATOM 1733 C CA . PRO A 1 227 ? -9.444 -11.374 -18.615 1.00 80.50 227 PRO A CA 1
ATOM 1734 C C . PRO A 1 227 ? -9.597 -9.900 -18.235 1.00 80.50 227 PRO A C 1
ATOM 1736 O O . PRO A 1 227 ? -10.319 -9.200 -18.931 1.00 80.50 227 PRO A O 1
ATOM 1739 N N . ALA A 1 228 ? -8.936 -9.421 -17.178 1.00 80.06 228 ALA A N 1
ATOM 1740 C CA . ALA A 1 228 ? -9.018 -8.028 -16.745 1.00 80.06 228 ALA A CA 1
ATOM 1741 C C . ALA A 1 228 ? -8.168 -7.080 -17.605 1.00 80.06 228 ALA A C 1
ATOM 1743 O O . ALA A 1 228 ? -8.303 -5.859 -17.501 1.00 80.06 228 ALA A O 1
ATOM 1744 N N . LEU A 1 229 ? -7.276 -7.616 -18.442 1.00 82.69 229 LEU A N 1
ATOM 1745 C CA . LEU A 1 229 ? -6.437 -6.805 -19.312 1.00 82.69 229 LEU A CA 1
ATOM 1746 C C . LEU A 1 229 ? -7.236 -6.203 -20.463 1.00 82.69 229 LEU A C 1
ATOM 1748 O O . LEU A 1 229 ? -8.045 -6.869 -21.124 1.00 82.69 229 LEU A O 1
ATOM 1752 N N . ARG A 1 230 ? -6.901 -4.954 -20.784 1.00 88.38 230 ARG A N 1
ATOM 1753 C CA . ARG A 1 230 ? -7.391 -4.292 -21.995 1.00 88.38 230 ARG A CA 1
ATOM 1754 C C . ARG A 1 230 ? -7.081 -5.113 -23.233 1.00 88.38 230 ARG A C 1
ATOM 1756 O O . ARG A 1 230 ? -6.076 -5.824 -23.293 1.00 88.38 230 ARG A O 1
ATOM 1763 N N . ARG A 1 231 ? -7.952 -5.009 -24.232 1.00 90.31 231 ARG A N 1
ATOM 1764 C CA . ARG A 1 231 ? -7.784 -5.735 -25.491 1.00 90.31 231 ARG A CA 1
ATOM 1765 C C . ARG A 1 231 ? -6.469 -5.361 -26.169 1.00 90.31 231 ARG A C 1
ATOM 1767 O O . ARG A 1 231 ? -5.718 -6.247 -26.544 1.00 90.31 231 ARG A O 1
ATOM 1774 N N . GLU A 1 232 ? -6.143 -4.073 -26.210 1.00 87.75 232 GLU A N 1
ATOM 1775 C CA . GLU A 1 232 ? -4.897 -3.570 -26.791 1.00 87.75 232 GLU A CA 1
ATOM 1776 C C . GLU A 1 232 ? -3.668 -4.107 -26.046 1.00 87.75 232 GLU A C 1
ATOM 1778 O O . GLU A 1 232 ? -2.675 -4.473 -26.670 1.00 87.75 232 GLU A O 1
ATOM 1783 N N . ALA A 1 233 ? -3.746 -4.202 -24.713 1.00 86.50 233 ALA A N 1
ATOM 1784 C CA . ALA A 1 233 ? -2.675 -4.756 -23.891 1.00 86.50 233 ALA A CA 1
ATOM 1785 C C . ALA A 1 233 ? -2.458 -6.249 -24.174 1.00 86.50 233 ALA A C 1
ATOM 1787 O O . ALA A 1 233 ? -1.321 -6.692 -24.332 1.00 86.50 233 ALA A O 1
ATOM 1788 N N . ARG A 1 234 ? -3.547 -7.018 -24.296 1.00 89.75 234 ARG A N 1
ATOM 1789 C CA . ARG A 1 234 ? -3.497 -8.433 -24.689 1.00 89.75 234 ARG A CA 1
ATOM 1790 C C . ARG A 1 234 ? -2.925 -8.614 -26.089 1.00 89.75 234 ARG A C 1
ATOM 1792 O O . ARG A 1 234 ? -2.052 -9.455 -26.266 1.00 89.75 234 ARG A O 1
ATOM 1799 N N . ASP A 1 235 ? -3.350 -7.796 -27.047 1.00 90.25 235 ASP A N 1
ATOM 1800 C CA . ASP A 1 235 ? -2.857 -7.848 -28.426 1.00 90.25 235 ASP A CA 1
ATOM 1801 C C . ASP A 1 235 ? -1.346 -7.542 -28.490 1.00 90.25 235 ASP A C 1
ATOM 1803 O O . ASP A 1 235 ? -0.604 -8.209 -29.211 1.00 90.25 235 ASP A O 1
ATOM 1807 N N . GLN A 1 236 ? -0.855 -6.587 -27.690 1.00 86.56 236 GLN A N 1
ATOM 1808 C CA . GLN A 1 236 ? 0.577 -6.273 -27.590 1.00 86.56 236 GLN A CA 1
ATOM 1809 C C . GLN A 1 236 ? 1.387 -7.388 -26.912 1.00 86.56 236 GLN A C 1
ATOM 1811 O O . GLN A 1 236 ? 2.485 -7.703 -27.374 1.00 86.56 236 GLN A O 1
ATOM 1816 N N . LEU A 1 237 ? 0.854 -8.017 -25.857 1.00 88.12 237 LEU A N 1
ATOM 1817 C CA . LEU A 1 237 ? 1.477 -9.186 -25.223 1.00 88.12 237 LEU A CA 1
ATOM 1818 C C . LEU A 1 237 ? 1.533 -10.382 -26.183 1.00 88.12 237 LEU A C 1
ATOM 1820 O O . LEU A 1 237 ? 2.571 -11.037 -26.280 1.00 88.12 237 LEU A O 1
ATOM 1824 N N . ALA A 1 238 ? 0.457 -10.629 -26.933 1.00 91.19 238 ALA A N 1
ATOM 1825 C CA . ALA A 1 238 ? 0.397 -11.677 -27.946 1.00 91.19 238 ALA A CA 1
ATOM 1826 C C . ALA A 1 238 ? 1.400 -11.420 -29.081 1.00 91.19 238 ALA A C 1
ATOM 1828 O O . ALA A 1 238 ? 2.118 -12.334 -29.488 1.00 91.19 238 ALA A O 1
ATOM 1829 N N . ALA A 1 239 ? 1.511 -10.172 -29.547 1.00 88.94 239 ALA A N 1
ATOM 1830 C CA . ALA A 1 239 ? 2.505 -9.781 -30.540 1.00 88.94 239 ALA A CA 1
ATOM 1831 C C . ALA A 1 239 ? 3.934 -9.986 -30.016 1.00 88.94 239 ALA A C 1
ATOM 1833 O O . ALA A 1 239 ? 4.754 -10.581 -30.711 1.00 88.94 239 ALA A O 1
ATOM 1834 N N . ALA A 1 240 ? 4.234 -9.557 -28.784 1.00 86.69 240 ALA A N 1
ATOM 1835 C CA . ALA A 1 240 ? 5.540 -9.776 -28.164 1.00 86.69 240 ALA A CA 1
ATOM 1836 C C . ALA A 1 240 ? 5.866 -11.275 -28.053 1.00 86.69 240 ALA A C 1
ATOM 1838 O O . ALA A 1 240 ? 6.955 -11.693 -28.441 1.00 86.69 240 ALA A O 1
ATOM 1839 N N . ARG A 1 241 ? 4.901 -12.095 -27.617 1.00 93.50 241 ARG A N 1
ATOM 1840 C CA . ARG A 1 241 ? 5.029 -13.558 -27.549 1.00 93.50 241 ARG A CA 1
ATOM 1841 C C . ARG A 1 241 ? 5.325 -14.173 -28.916 1.00 93.50 241 ARG A C 1
ATOM 1843 O O . ARG A 1 241 ? 6.201 -15.024 -29.024 1.00 93.50 241 ARG A O 1
ATOM 1850 N N . GLU A 1 242 ? 4.624 -13.740 -29.958 1.00 91.62 242 GLU A N 1
ATOM 1851 C CA . GLU A 1 242 ? 4.839 -14.222 -31.324 1.00 91.62 242 GLU A CA 1
ATOM 1852 C C . GLU A 1 242 ? 6.234 -13.844 -31.850 1.00 91.62 242 GLU A C 1
ATOM 1854 O O . GLU A 1 242 ? 6.883 -14.652 -32.509 1.00 91.62 242 GLU A O 1
ATOM 1859 N N . GLN A 1 243 ? 6.733 -12.643 -31.535 1.00 89.19 243 GLN A N 1
ATOM 1860 C CA . GLN A 1 243 ? 8.103 -12.254 -31.887 1.00 89.19 243 GLN A CA 1
ATOM 1861 C C . GLN A 1 243 ? 9.149 -13.086 -31.128 1.00 89.19 243 GLN A C 1
ATOM 1863 O O . GLN A 1 243 ? 10.133 -13.506 -31.729 1.00 89.19 243 GLN A O 1
ATOM 1868 N N . LEU A 1 244 ? 8.932 -13.385 -29.843 1.00 86.44 244 LEU A N 1
ATOM 1869 C CA . LEU A 1 244 ? 9.819 -14.280 -29.091 1.00 86.44 244 LEU A CA 1
ATOM 1870 C C . LEU A 1 244 ? 9.827 -15.703 -29.671 1.00 86.44 244 LEU A C 1
ATOM 1872 O O . LEU A 1 244 ? 10.891 -16.300 -29.798 1.00 86.44 244 LEU A O 1
ATOM 1876 N N . GLN A 1 245 ? 8.668 -16.220 -30.087 1.00 91.06 245 GLN A N 1
ATOM 1877 C CA . GLN A 1 245 ? 8.581 -17.529 -30.740 1.00 91.06 245 GLN A CA 1
ATOM 1878 C C . GLN A 1 245 ? 9.357 -17.544 -32.065 1.00 91.06 245 GLN A C 1
ATOM 1880 O O . GLN A 1 245 ? 10.154 -18.446 -32.302 1.00 91.06 245 GLN A O 1
ATOM 1885 N N . ARG A 1 246 ? 9.206 -16.499 -32.892 1.00 88.75 246 ARG A N 1
ATOM 1886 C CA . ARG A 1 246 ? 9.991 -16.345 -34.129 1.00 88.75 246 ARG A CA 1
ATOM 1887 C C . ARG A 1 246 ? 11.495 -16.290 -33.864 1.00 88.75 246 ARG A C 1
ATOM 1889 O O . ARG A 1 246 ? 12.259 -16.795 -34.678 1.00 88.75 246 ARG A O 1
ATOM 1896 N N . ALA A 1 247 ? 11.915 -15.699 -32.743 1.00 84.81 247 ALA A N 1
ATOM 1897 C CA . ALA A 1 247 ? 13.322 -15.655 -32.361 1.00 84.81 247 ALA A CA 1
ATOM 1898 C C . ALA A 1 247 ? 13.895 -17.049 -32.052 1.00 84.81 247 ALA A C 1
ATOM 1900 O O . ALA A 1 247 ? 15.068 -17.284 -32.326 1.00 84.81 247 ALA A O 1
ATOM 1901 N N . LEU A 1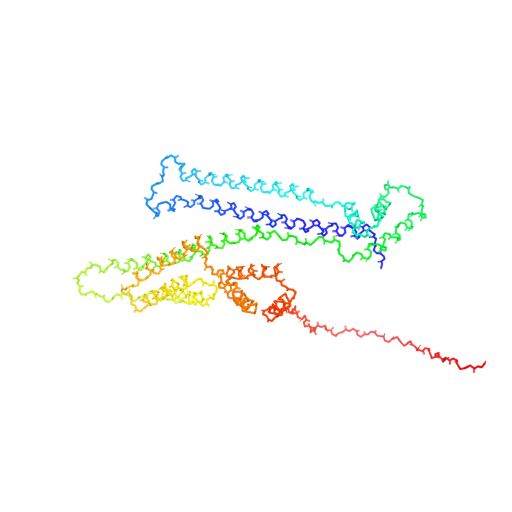 248 ? 13.084 -17.967 -31.512 1.00 85.81 248 LEU A N 1
ATOM 1902 C CA . LEU A 1 248 ? 13.476 -19.366 -31.300 1.00 85.81 248 LEU A CA 1
ATOM 1903 C C . LEU A 1 248 ? 13.525 -20.158 -32.608 1.00 85.81 248 LEU A C 1
ATOM 1905 O O . LEU A 1 248 ? 14.437 -20.963 -32.801 1.00 85.81 248 LEU A O 1
ATOM 1909 N N . ASP A 1 249 ? 12.549 -19.928 -33.488 1.00 89.00 249 ASP A N 1
ATOM 1910 C CA . ASP A 1 249 ? 12.394 -20.686 -34.731 1.00 89.00 249 ASP A CA 1
ATOM 1911 C C . ASP A 1 249 ? 13.435 -20.288 -35.798 1.00 89.00 249 ASP A C 1
ATOM 1913 O O . ASP A 1 249 ? 13.875 -21.139 -36.574 1.00 89.00 249 ASP A O 1
ATOM 1917 N N . ASP A 1 250 ? 13.847 -19.013 -35.839 1.00 87.94 250 ASP A N 1
ATOM 1918 C CA . ASP A 1 250 ? 14.828 -18.485 -36.796 1.00 87.94 250 ASP A CA 1
ATOM 1919 C C . ASP A 1 250 ? 15.946 -17.679 -36.096 1.00 87.94 250 ASP A C 1
ATOM 1921 O O . ASP A 1 250 ? 15.810 -16.465 -35.888 1.00 87.94 250 ASP A O 1
ATOM 1925 N N . PRO A 1 251 ? 17.098 -18.315 -35.785 1.00 78.00 251 PRO A N 1
ATOM 1926 C CA . PRO A 1 251 ? 18.239 -17.659 -35.146 1.00 78.00 251 PRO A CA 1
ATOM 1927 C C . PRO A 1 251 ? 18.759 -16.443 -35.922 1.00 78.00 251 PRO A C 1
ATOM 1929 O O . PRO A 1 251 ? 19.219 -15.482 -35.309 1.00 78.00 251 PRO A O 1
ATOM 1932 N N . LYS A 1 252 ? 18.636 -16.435 -37.260 1.00 78.38 252 LYS A N 1
ATOM 1933 C CA . LYS A 1 252 ? 19.084 -15.310 -38.101 1.00 78.38 252 LYS A CA 1
ATOM 1934 C C . LYS A 1 252 ? 18.239 -14.056 -37.882 1.00 78.38 252 LYS A C 1
ATOM 1936 O O . LYS A 1 252 ? 18.714 -12.944 -38.083 1.00 78.38 252 LYS A O 1
ATOM 1941 N N . GLN A 1 253 ? 16.988 -14.226 -37.457 1.00 79.62 253 GLN A N 1
ATOM 1942 C CA . GLN A 1 253 ? 16.066 -13.134 -37.148 1.00 79.62 253 GLN A CA 1
ATOM 1943 C C . GLN A 1 253 ? 15.886 -12.917 -35.643 1.00 79.62 253 GLN A C 1
ATOM 1945 O O . GLN A 1 253 ? 15.067 -12.078 -35.250 1.00 79.62 253 GLN A O 1
ATOM 1950 N N . ALA A 1 254 ? 16.637 -13.626 -34.792 1.00 74.44 254 ALA A N 1
ATOM 1951 C CA . ALA A 1 254 ? 16.474 -13.566 -33.345 1.00 74.44 254 ALA A CA 1
ATOM 1952 C C . ALA A 1 254 ? 16.679 -12.148 -32.804 1.00 74.44 254 ALA A C 1
ATOM 1954 O O . ALA A 1 254 ? 15.801 -11.629 -32.121 1.00 74.44 254 ALA A O 1
ATOM 1955 N N . ALA A 1 255 ? 17.762 -11.466 -33.188 1.00 70.94 255 ALA A N 1
ATOM 1956 C CA . ALA A 1 255 ? 18.049 -10.102 -32.733 1.00 70.94 255 ALA A CA 1
ATOM 1957 C C . ALA A 1 255 ? 16.939 -9.104 -33.110 1.00 70.94 255 ALA A C 1
ATOM 1959 O O . ALA A 1 255 ? 16.451 -8.343 -32.271 1.00 70.94 255 ALA A O 1
ATOM 1960 N N . ALA A 1 256 ? 16.486 -9.146 -34.367 1.00 73.00 256 ALA A N 1
ATOM 1961 C CA . ALA A 1 256 ? 15.417 -8.280 -34.857 1.00 73.00 256 ALA A CA 1
ATOM 1962 C C . ALA A 1 256 ? 14.072 -8.580 -34.172 1.00 73.00 256 ALA A C 1
ATOM 1964 O O . ALA A 1 256 ? 13.318 -7.660 -33.850 1.00 73.00 256 ALA A O 1
ATOM 1965 N N . SER A 1 257 ? 13.772 -9.855 -33.923 1.00 77.06 257 SER A N 1
ATOM 1966 C CA . SER A 1 257 ? 12.528 -10.285 -33.279 1.00 77.06 257 SER A CA 1
ATOM 1967 C C . SER A 1 257 ? 12.519 -9.951 -31.782 1.00 77.06 257 SER A C 1
ATOM 1969 O O . SER A 1 257 ? 11.526 -9.419 -31.286 1.00 77.06 257 SER A O 1
ATOM 1971 N N . LEU A 1 258 ? 13.644 -10.138 -31.082 1.00 74.19 258 LEU A N 1
ATOM 1972 C CA . LEU A 1 258 ? 13.829 -9.712 -29.689 1.00 74.19 258 LEU A CA 1
ATOM 1973 C C . LEU A 1 258 ? 13.683 -8.191 -29.544 1.00 74.19 258 LEU A C 1
ATOM 1975 O O . LEU A 1 258 ? 12.956 -7.728 -28.668 1.00 74.19 258 LEU A O 1
ATOM 1979 N N . SER A 1 259 ? 14.285 -7.409 -30.446 1.00 73.31 259 SER A N 1
ATOM 1980 C CA . SER A 1 259 ? 14.143 -5.946 -30.452 1.00 73.31 259 SER A CA 1
ATOM 1981 C C . SER A 1 259 ? 12.685 -5.501 -30.649 1.00 73.31 259 SER A C 1
ATOM 1983 O O . SER A 1 259 ? 12.197 -4.616 -29.941 1.00 73.31 259 SER A O 1
ATOM 1985 N N . ARG A 1 260 ? 11.937 -6.155 -31.551 1.00 78.06 260 ARG A N 1
ATOM 1986 C CA . ARG A 1 260 ? 10.498 -5.888 -31.741 1.00 78.06 260 ARG A CA 1
ATOM 1987 C C . ARG A 1 260 ? 9.668 -6.279 -30.518 1.00 78.06 260 ARG A C 1
ATOM 1989 O O . ARG A 1 260 ? 8.743 -5.545 -30.168 1.00 78.06 260 ARG A O 1
ATOM 1996 N N . ALA A 1 261 ? 9.990 -7.398 -29.866 1.00 75.44 261 ALA A N 1
ATOM 1997 C CA . ALA A 1 261 ? 9.343 -7.808 -28.622 1.00 75.44 261 ALA A CA 1
ATOM 1998 C C . ALA A 1 261 ? 9.584 -6.777 -27.504 1.00 75.44 261 ALA A C 1
ATOM 2000 O O . ALA A 1 261 ? 8.632 -6.354 -26.846 1.00 75.44 261 ALA A O 1
ATOM 2001 N N . GLU A 1 262 ? 10.821 -6.294 -27.342 1.00 75.06 262 GLU A N 1
ATOM 2002 C CA . GLU A 1 262 ? 11.164 -5.236 -26.381 1.00 75.06 262 GLU A CA 1
ATOM 2003 C C . GLU A 1 262 ? 10.382 -3.948 -26.668 1.00 75.06 262 GLU A C 1
ATOM 2005 O O . GLU A 1 262 ? 9.805 -3.344 -25.760 1.00 75.06 262 GLU A O 1
ATOM 2010 N N . GLN A 1 263 ? 10.323 -3.529 -27.935 1.00 75.50 263 GLN A N 1
ATOM 2011 C CA . GLN A 1 263 ? 9.602 -2.322 -28.325 1.00 75.50 263 GLN A CA 1
ATOM 2012 C C . GLN A 1 263 ? 8.100 -2.440 -28.032 1.00 75.50 263 GLN A C 1
ATOM 2014 O O . GLN A 1 263 ? 7.520 -1.497 -27.490 1.00 75.50 263 GLN A O 1
ATOM 2019 N N . ALA A 1 264 ? 7.487 -3.596 -28.312 1.00 75.12 264 ALA A N 1
ATOM 2020 C CA . ALA A 1 264 ? 6.085 -3.863 -27.989 1.00 75.12 264 ALA A CA 1
ATOM 2021 C C . ALA A 1 264 ? 5.821 -3.779 -26.476 1.00 75.12 264 ALA A C 1
ATOM 2023 O O . ALA A 1 264 ? 4.886 -3.104 -26.048 1.00 75.12 264 ALA A O 1
ATOM 2024 N N . LEU A 1 265 ? 6.686 -4.377 -25.651 1.00 75.75 265 LEU A N 1
ATOM 2025 C CA . LEU A 1 265 ? 6.568 -4.318 -24.190 1.00 75.75 265 LEU A CA 1
ATOM 2026 C C . LEU A 1 265 ? 6.826 -2.910 -23.632 1.00 75.75 265 LEU A C 1
ATOM 2028 O O . LEU A 1 265 ? 6.189 -2.489 -22.664 1.00 75.75 265 LEU A O 1
ATOM 2032 N N . ARG A 1 266 ? 7.725 -2.136 -24.251 1.00 72.50 266 ARG A N 1
ATOM 2033 C CA . ARG A 1 266 ? 7.976 -0.738 -23.874 1.00 72.50 266 ARG A CA 1
ATOM 2034 C C . ARG A 1 266 ? 6.784 0.159 -24.205 1.00 72.50 266 ARG A C 1
ATOM 2036 O O . ARG A 1 266 ? 6.460 1.040 -23.405 1.00 72.50 266 ARG A O 1
ATOM 2043 N N . GLU A 1 267 ? 6.134 -0.043 -25.348 1.00 78.56 267 GLU A N 1
ATOM 2044 C CA . GLU A 1 267 ? 4.898 0.670 -25.684 1.00 78.56 267 GLU A CA 1
ATOM 2045 C C . GLU A 1 267 ? 3.750 0.271 -24.750 1.00 78.56 267 GLU A C 1
ATOM 2047 O O . GLU A 1 267 ? 3.090 1.160 -24.206 1.00 78.56 267 GLU A O 1
ATOM 2052 N N . LEU A 1 268 ? 3.611 -1.020 -24.427 1.00 80.06 268 LEU A N 1
ATOM 2053 C CA . LEU A 1 268 ? 2.662 -1.502 -23.420 1.00 80.06 268 LEU A CA 1
ATOM 2054 C C . LEU A 1 268 ? 2.867 -0.810 -22.071 1.00 80.06 268 LEU A C 1
ATOM 2056 O O . LEU A 1 268 ? 1.921 -0.308 -21.468 1.00 80.06 268 LEU A O 1
ATOM 2060 N N . ALA A 1 269 ? 4.113 -0.708 -21.610 1.00 69.38 269 ALA A N 1
ATOM 2061 C CA . ALA A 1 269 ? 4.443 -0.028 -20.365 1.00 69.38 269 ALA A CA 1
ATOM 2062 C C . ALA A 1 269 ? 4.101 1.471 -20.392 1.00 69.38 269 ALA A C 1
ATOM 2064 O O . ALA A 1 269 ? 3.617 2.024 -19.399 1.00 69.38 269 ALA A O 1
ATOM 2065 N N . LYS A 1 270 ? 4.345 2.154 -21.519 1.00 74.06 270 LYS A N 1
ATOM 2066 C CA . LYS A 1 270 ? 3.946 3.559 -21.695 1.00 74.06 270 LYS A CA 1
ATOM 2067 C C . LYS A 1 270 ? 2.427 3.704 -21.668 1.00 74.06 270 LYS A C 1
ATOM 2069 O O . LYS A 1 270 ? 1.933 4.636 -21.033 1.00 74.06 270 LYS A O 1
ATOM 2074 N N . GLN A 1 271 ? 1.701 2.803 -22.324 1.00 78.12 271 GLN A N 1
ATOM 2075 C CA . GLN A 1 271 ? 0.244 2.823 -22.365 1.00 78.12 271 GLN A CA 1
ATOM 2076 C C . GLN A 1 271 ? -0.353 2.531 -20.985 1.00 78.12 271 GLN A C 1
ATOM 2078 O O . GLN A 1 271 ? -1.181 3.304 -20.509 1.00 78.12 271 GLN A O 1
ATOM 2083 N N . ALA A 1 272 ? 0.162 1.525 -20.277 1.00 73.94 272 ALA A N 1
ATOM 2084 C CA . ALA A 1 272 ? -0.232 1.202 -18.909 1.00 73.94 272 ALA A CA 1
ATOM 2085 C C . ALA A 1 272 ? -0.063 2.397 -17.954 1.00 73.94 272 ALA A C 1
ATOM 2087 O O . ALA A 1 272 ? -0.924 2.644 -17.115 1.00 73.94 272 ALA A O 1
ATOM 2088 N N . ARG A 1 273 ? 1.003 3.197 -18.114 1.00 67.88 273 ARG A N 1
ATOM 2089 C CA . ARG A 1 273 ? 1.208 4.431 -17.329 1.00 67.88 273 ARG A CA 1
ATOM 2090 C C . ARG A 1 273 ? 0.216 5.544 -17.661 1.00 67.88 273 ARG A C 1
ATOM 2092 O O . ARG A 1 273 ? -0.064 6.367 -16.796 1.00 67.88 273 ARG A O 1
ATOM 2099 N N . ARG A 1 274 ? -0.238 5.630 -18.912 1.00 75.69 274 ARG A N 1
ATOM 2100 C CA . ARG A 1 274 ? -1.134 6.700 -19.374 1.00 75.69 274 ARG A CA 1
ATOM 2101 C C . ARG A 1 274 ? -2.590 6.392 -19.076 1.00 75.69 274 ARG A C 1
ATOM 2103 O O . ARG A 1 274 ? -3.314 7.273 -18.628 1.00 75.69 274 ARG A O 1
ATOM 2110 N N . GLU A 1 275 ? -3.004 5.166 -19.356 1.00 78.56 275 GLU A N 1
ATOM 2111 C CA . GLU A 1 275 ? -4.416 4.808 -19.411 1.00 78.56 275 GLU A CA 1
ATOM 2112 C C . GLU A 1 275 ? -4.793 3.719 -18.402 1.00 78.56 275 GLU A C 1
ATOM 2114 O O . GLU A 1 275 ? -5.980 3.520 -18.163 1.00 78.56 275 GLU A O 1
ATOM 2119 N N . GLY A 1 276 ? -3.814 3.057 -17.779 1.00 79.12 276 GLY A N 1
ATOM 2120 C CA . GLY A 1 276 ? -4.019 1.858 -16.968 1.00 79.12 276 GLY A CA 1
ATOM 2121 C C . GLY A 1 276 ? -3.936 0.580 -17.806 1.00 79.12 276 GLY A C 1
ATOM 2122 O O . GLY A 1 276 ? -4.251 0.573 -18.994 1.00 79.12 276 GLY A O 1
ATOM 2123 N N . LEU A 1 277 ? -3.477 -0.509 -17.185 1.00 82.69 277 LEU A N 1
ATOM 2124 C CA . LEU A 1 277 ? -3.321 -1.817 -17.836 1.00 82.69 277 LEU A CA 1
ATOM 2125 C C . LEU A 1 277 ? -4.657 -2.584 -17.934 1.00 82.69 277 LEU A C 1
ATOM 2127 O O . LEU A 1 277 ? -4.876 -3.373 -18.856 1.00 82.69 277 LEU A O 1
ATOM 2131 N N . PHE A 1 278 ? -5.555 -2.321 -16.986 1.00 86.75 278 PHE A N 1
ATOM 2132 C CA . PHE A 1 278 ? -6.808 -3.043 -16.821 1.00 86.75 278 PHE A CA 1
ATOM 2133 C C . PHE A 1 278 ? -7.986 -2.302 -17.457 1.00 86.75 278 PHE A C 1
ATOM 2135 O O . PHE A 1 278 ? -8.036 -1.064 -17.506 1.00 86.75 278 PHE A O 1
ATOM 2142 N N . ASP A 1 279 ? -8.928 -3.070 -17.996 1.00 88.19 279 ASP A N 1
ATOM 2143 C CA . ASP A 1 279 ? -10.177 -2.550 -18.538 1.00 88.19 279 ASP A CA 1
ATOM 2144 C C . ASP A 1 279 ? -11.212 -2.458 -17.413 1.00 88.19 279 ASP A C 1
ATOM 2146 O O . ASP A 1 279 ? -11.779 -3.461 -16.977 1.00 88.19 279 ASP A O 1
ATOM 2150 N N . GLN A 1 280 ? -11.455 -1.237 -16.935 1.00 86.75 280 GLN A N 1
ATOM 2151 C CA . GLN A 1 280 ? -12.424 -0.994 -15.868 1.00 86.75 280 GLN A CA 1
ATOM 2152 C C . GLN A 1 280 ? -13.841 -1.399 -16.276 1.00 86.75 280 GLN A C 1
ATOM 2154 O O . GLN A 1 280 ? -14.551 -1.975 -15.460 1.00 86.75 280 GLN A O 1
ATOM 2159 N N . GLN A 1 281 ? -14.245 -1.185 -17.532 1.00 87.25 281 GLN A N 1
ATOM 2160 C CA . GLN A 1 281 ? -15.588 -1.561 -17.985 1.00 87.25 281 GLN A CA 1
ATOM 2161 C C . GLN A 1 281 ? -15.746 -3.081 -18.017 1.00 87.25 281 GLN A C 1
ATOM 2163 O O . GLN A 1 281 ? -16.794 -3.626 -17.660 1.00 87.25 281 GLN A O 1
ATOM 2168 N N . GLN A 1 282 ? -14.688 -3.788 -18.410 1.00 89.19 282 GLN A N 1
ATOM 2169 C CA . GLN A 1 282 ? -14.688 -5.241 -18.376 1.00 89.19 282 GLN A CA 1
ATOM 2170 C C . GLN A 1 282 ? -14.755 -5.756 -16.931 1.00 89.19 282 GLN A C 1
ATOM 2172 O O . GLN A 1 282 ? -15.591 -6.602 -16.625 1.00 89.19 282 GLN A O 1
ATOM 2177 N N . MET A 1 283 ? -13.961 -5.197 -16.015 1.00 88.50 283 MET A N 1
ATOM 2178 C CA . MET A 1 283 ? -14.019 -5.566 -14.596 1.00 88.50 283 MET A CA 1
ATOM 2179 C C . MET A 1 283 ? -15.377 -5.242 -13.956 1.00 88.50 283 MET A C 1
ATOM 2181 O O . MET A 1 283 ? -15.864 -6.030 -13.153 1.00 88.50 283 MET A O 1
ATOM 2185 N N . GLU A 1 284 ? -16.034 -4.146 -14.340 1.00 88.38 284 GLU A N 1
ATOM 2186 C CA . GLU A 1 284 ? -17.384 -3.768 -13.886 1.00 88.38 284 GLU A CA 1
ATOM 2187 C C . GLU A 1 284 ? -18.483 -4.705 -14.417 1.00 88.38 284 GLU A C 1
ATOM 2189 O O . GLU A 1 284 ? -19.516 -4.888 -13.771 1.00 88.38 284 GLU A O 1
ATOM 2194 N N . THR A 1 285 ? -18.269 -5.345 -15.568 1.00 91.62 285 THR A N 1
ATOM 2195 C CA . THR A 1 285 ? -19.238 -6.283 -16.162 1.00 91.62 285 THR A CA 1
ATOM 2196 C C . THR A 1 285 ? -19.027 -7.734 -15.733 1.00 91.62 285 THR A C 1
ATOM 2198 O O . THR A 1 285 ? -19.963 -8.530 -15.825 1.00 91.62 285 THR A O 1
ATOM 2201 N N . MET A 1 286 ? -17.850 -8.082 -15.201 1.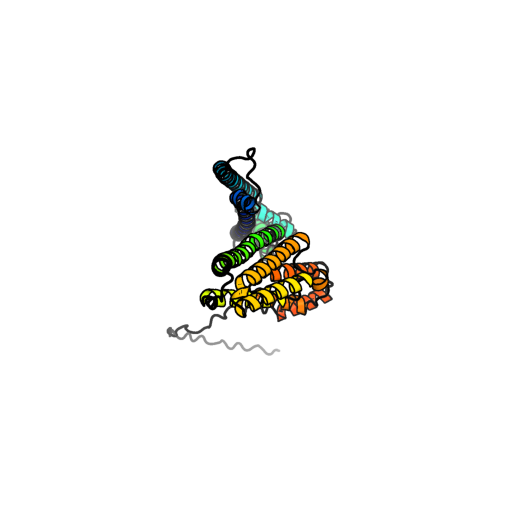00 92.00 286 MET A N 1
ATOM 2202 C CA . MET A 1 286 ? -17.586 -9.411 -14.641 1.00 92.00 286 MET A CA 1
ATOM 2203 C C . MET A 1 286 ? -18.517 -9.723 -13.464 1.00 92.00 286 MET A C 1
ATOM 2205 O O . MET A 1 286 ? -18.853 -8.858 -12.646 1.00 92.00 286 MET A O 1
ATOM 2209 N N . SER A 1 287 ? -18.927 -10.983 -13.342 1.00 94.88 287 SER A N 1
ATOM 2210 C CA . SER A 1 287 ? -19.709 -11.431 -12.191 1.00 94.88 287 SER A CA 1
ATOM 2211 C C . SER A 1 287 ? -18.858 -11.466 -10.914 1.00 94.88 287 SER A C 1
ATOM 2213 O O . SER A 1 287 ? -17.633 -11.571 -10.956 1.00 94.88 287 SER A O 1
ATOM 2215 N N . ASN A 1 288 ? -19.503 -11.409 -9.743 1.00 94.38 288 ASN A N 1
ATOM 2216 C CA . ASN A 1 288 ? -18.786 -11.497 -8.464 1.00 94.38 288 ASN A CA 1
ATOM 2217 C C . ASN A 1 288 ? -18.039 -12.839 -8.302 1.00 94.38 288 ASN A C 1
ATOM 2219 O O . ASN A 1 288 ? -17.002 -12.867 -7.644 1.00 94.38 288 ASN A O 1
ATOM 2223 N N . ASP A 1 289 ? -18.539 -13.934 -8.895 1.00 94.94 289 ASP A N 1
ATOM 2224 C CA . ASP A 1 289 ? -17.855 -15.239 -8.891 1.00 94.94 289 ASP A CA 1
ATOM 2225 C C . ASP A 1 289 ? -16.604 -15.202 -9.775 1.00 94.94 289 ASP A C 1
ATOM 2227 O O . ASP A 1 289 ? -15.536 -15.582 -9.308 1.00 94.94 289 ASP A O 1
ATOM 2231 N N . GLU A 1 290 ? -16.705 -14.655 -10.991 1.00 93.69 290 GLU A N 1
ATOM 2232 C CA . GLU A 1 290 ? -15.568 -14.504 -11.910 1.00 93.69 290 GLU A CA 1
ATOM 2233 C C . GLU A 1 290 ? -14.494 -13.571 -11.348 1.00 93.69 290 GLU A C 1
ATOM 2235 O O . GLU A 1 290 ? -13.326 -13.936 -11.356 1.00 93.69 290 GLU A O 1
ATOM 2240 N N . LEU A 1 291 ? -14.862 -12.407 -10.796 1.00 91.50 291 LEU A N 1
ATOM 2241 C CA . LEU A 1 291 ? -13.899 -11.491 -10.168 1.00 91.50 291 LEU A CA 1
ATOM 2242 C C . LEU A 1 291 ? -13.144 -12.163 -9.021 1.00 91.50 291 LEU A C 1
ATOM 2244 O O . LEU A 1 291 ? -11.924 -12.053 -8.918 1.00 91.50 291 LEU A O 1
ATOM 2248 N N . THR A 1 292 ? -13.866 -12.881 -8.161 1.00 93.19 292 THR A N 1
ATOM 2249 C CA . THR A 1 292 ? -13.267 -13.564 -7.012 1.00 93.19 292 THR A CA 1
ATOM 2250 C C . THR A 1 292 ? -12.390 -14.737 -7.457 1.00 93.19 292 THR A C 1
ATOM 2252 O O . THR A 1 292 ? -11.305 -14.931 -6.908 1.00 93.19 292 THR A O 1
ATOM 2255 N N . GLN A 1 293 ? -12.830 -15.499 -8.461 1.00 94.38 293 GLN A N 1
ATOM 2256 C CA . GLN A 1 293 ? -12.063 -16.592 -9.050 1.00 94.38 293 GLN A CA 1
ATOM 2257 C C . GLN A 1 293 ? -10.781 -16.075 -9.707 1.00 94.38 293 GLN A C 1
ATOM 2259 O O . GLN A 1 293 ? -9.705 -16.593 -9.421 1.00 94.38 293 GLN A O 1
ATOM 2264 N N . SER A 1 294 ? -10.876 -15.033 -10.538 1.00 91.06 294 SER A N 1
ATOM 2265 C CA . SER A 1 294 ? -9.721 -14.399 -11.177 1.00 91.06 294 SER A CA 1
ATOM 2266 C C . SER A 1 294 ? -8.763 -13.808 -10.145 1.00 91.06 294 SER A C 1
ATOM 2268 O O . SER A 1 294 ? -7.555 -13.943 -10.307 1.00 91.06 294 SER A O 1
ATOM 2270 N N . MET A 1 295 ? -9.270 -13.225 -9.051 1.00 92.12 295 MET A N 1
ATOM 2271 C CA . MET A 1 295 ? -8.422 -12.733 -7.961 1.00 92.12 295 MET A CA 1
ATOM 2272 C C . MET A 1 295 ? -7.688 -13.881 -7.259 1.00 92.12 295 MET A C 1
ATOM 2274 O O . MET A 1 295 ? -6.490 -13.770 -7.013 1.00 92.12 295 MET A O 1
ATOM 2278 N N . SER A 1 296 ? -8.380 -14.984 -6.953 1.00 92.94 296 SER A N 1
ATOM 2279 C CA . SER A 1 296 ? -7.766 -16.164 -6.328 1.00 92.94 296 SER A CA 1
ATOM 2280 C C . SER A 1 296 ? -6.687 -16.767 -7.230 1.00 92.94 296 SER A C 1
ATOM 2282 O O . SER A 1 296 ? -5.551 -16.950 -6.800 1.00 92.94 296 SER A O 1
ATOM 2284 N N . GLN A 1 297 ? -6.995 -16.939 -8.517 1.00 89.94 297 GLN A N 1
ATOM 2285 C CA . GLN A 1 297 ? -6.051 -17.441 -9.510 1.00 89.94 297 GLN A CA 1
ATOM 2286 C C . GLN A 1 297 ? -4.827 -16.526 -9.661 1.00 89.94 297 GLN A C 1
ATOM 2288 O O . GLN A 1 297 ? -3.700 -17.015 -9.673 1.00 89.94 297 GLN A O 1
ATOM 2293 N N . ALA A 1 298 ? -5.023 -15.205 -9.707 1.00 85.75 298 ALA A N 1
ATOM 2294 C CA . ALA A 1 298 ? -3.924 -14.242 -9.746 1.00 85.75 298 ALA A CA 1
ATOM 2295 C C . ALA A 1 298 ? -3.036 -14.343 -8.493 1.00 85.75 298 ALA A C 1
ATOM 2297 O O . ALA A 1 298 ? -1.811 -14.317 -8.592 1.00 85.75 298 ALA A O 1
ATOM 2298 N N . MET A 1 299 ? -3.630 -14.522 -7.307 1.00 84.75 299 MET A N 1
ATOM 2299 C CA . MET A 1 299 ? -2.876 -14.723 -6.066 1.00 84.75 299 MET A CA 1
ATOM 2300 C C . MET A 1 299 ? -2.083 -16.036 -6.063 1.00 84.75 299 MET A C 1
ATOM 2302 O O . MET A 1 299 ? -0.923 -16.030 -5.651 1.00 84.75 299 MET A O 1
ATOM 2306 N N . GLU A 1 300 ? -2.673 -17.137 -6.533 1.00 85.19 300 GLU A N 1
ATOM 2307 C CA . GLU A 1 300 ? -1.996 -18.437 -6.670 1.00 85.19 300 GLU A CA 1
ATOM 2308 C C . GLU A 1 300 ? -0.826 -18.378 -7.659 1.00 85.19 300 GLU A C 1
ATOM 2310 O O . GLU A 1 300 ? 0.206 -19.013 -7.449 1.00 85.19 300 GLU A O 1
ATOM 2315 N N . GLN A 1 301 ? -0.967 -17.577 -8.715 1.00 79.44 301 GLN A N 1
ATOM 2316 C CA . GLN A 1 301 ? 0.053 -17.376 -9.744 1.00 79.44 301 GLN A CA 1
ATOM 2317 C C . GLN A 1 301 ? 1.130 -16.353 -9.345 1.00 79.44 301 GLN A C 1
ATOM 2319 O O . GLN A 1 301 ? 2.113 -16.196 -10.069 1.00 79.44 301 GLN A O 1
ATOM 2324 N N . GLY A 1 302 ? 0.985 -15.681 -8.196 1.00 78.06 302 GLY A N 1
ATOM 2325 C CA . GLY A 1 302 ? 1.906 -14.632 -7.746 1.00 78.06 302 GLY A CA 1
ATOM 2326 C C . GLY A 1 302 ? 1.742 -13.293 -8.478 1.00 78.06 302 GLY A C 1
ATOM 2327 O O . GLY A 1 302 ? 2.587 -12.409 -8.343 1.00 78.06 302 GLY A O 1
ATOM 2328 N N . GLU A 1 303 ? 0.655 -13.108 -9.229 1.00 78.81 303 GLU A N 1
ATOM 2329 C CA . GLU A 1 303 ? 0.316 -11.871 -9.936 1.00 78.81 303 GLU A CA 1
ATOM 2330 C C . GLU A 1 303 ? -0.318 -10.852 -8.976 1.00 78.81 303 GLU A C 1
ATOM 2332 O O . GLU A 1 303 ? -1.518 -10.566 -9.003 1.00 78.81 303 GLU A O 1
ATOM 2337 N N . HIS A 1 304 ? 0.494 -10.312 -8.070 1.00 79.75 304 HIS A N 1
ATOM 2338 C CA . HIS A 1 304 ? 0.010 -9.443 -6.997 1.00 79.75 304 HIS A CA 1
ATOM 2339 C C . HIS A 1 304 ? -0.633 -8.141 -7.495 1.00 79.75 304 HIS A C 1
ATOM 2341 O O . HIS A 1 304 ? -1.584 -7.676 -6.872 1.00 79.75 304 HIS A O 1
ATOM 2347 N N . ASP A 1 305 ? -0.160 -7.585 -8.613 1.00 75.50 305 ASP A N 1
ATOM 2348 C CA . ASP A 1 305 ? -0.714 -6.355 -9.190 1.00 75.50 305 ASP A CA 1
ATOM 2349 C C . ASP A 1 305 ? -2.113 -6.599 -9.780 1.00 75.50 305 ASP A C 1
ATOM 2351 O O . ASP A 1 305 ? -3.045 -5.848 -9.494 1.00 75.50 305 ASP A O 1
ATOM 2355 N N . THR A 1 306 ? -2.295 -7.709 -10.507 1.00 81.38 306 THR A N 1
ATOM 2356 C CA . THR A 1 306 ? -3.611 -8.175 -10.973 1.00 81.38 306 THR A CA 1
ATOM 2357 C C . THR A 1 306 ? -4.557 -8.411 -9.796 1.00 81.38 306 THR A C 1
ATOM 2359 O O . THR A 1 306 ? -5.695 -7.943 -9.798 1.00 81.38 306 THR A O 1
ATOM 2362 N N . ALA A 1 307 ? -4.094 -9.136 -8.773 1.00 84.62 307 ALA A N 1
ATOM 2363 C CA . ALA A 1 307 ? -4.903 -9.439 -7.599 1.00 84.62 307 ALA A CA 1
ATOM 2364 C C . ALA A 1 307 ? -5.301 -8.170 -6.827 1.00 84.62 307 ALA A C 1
ATOM 2366 O O . ALA A 1 307 ? -6.410 -8.098 -6.298 1.00 84.62 307 ALA A O 1
ATOM 2367 N N . ALA A 1 308 ? -4.419 -7.168 -6.769 1.00 82.31 308 ALA A N 1
ATOM 2368 C CA . ALA A 1 308 ? -4.696 -5.893 -6.121 1.00 82.31 308 ALA A CA 1
ATOM 2369 C C . ALA A 1 308 ? -5.789 -5.104 -6.854 1.00 82.31 308 ALA A C 1
ATOM 2371 O O . ALA A 1 308 ? -6.719 -4.636 -6.197 1.00 82.31 308 ALA A O 1
ATOM 2372 N N . GLU A 1 309 ? -5.716 -5.006 -8.184 1.00 84.56 309 GLU A N 1
ATOM 2373 C CA . GLU A 1 309 ? -6.727 -4.297 -8.979 1.00 84.56 309 GLU A CA 1
ATOM 2374 C C . GLU A 1 309 ? -8.102 -4.981 -8.874 1.00 84.56 309 GLU A C 1
ATOM 2376 O O . GLU A 1 309 ? -9.108 -4.337 -8.571 1.00 84.56 309 GLU A O 1
ATOM 2381 N N . LEU A 1 310 ? -8.145 -6.312 -9.024 1.00 88.50 310 LEU A N 1
ATOM 2382 C CA . LEU A 1 310 ? -9.375 -7.097 -8.852 1.00 88.50 310 LEU A CA 1
ATOM 2383 C C . LEU A 1 310 ? -9.944 -6.962 -7.431 1.00 88.50 310 LEU A C 1
ATOM 2385 O O . LEU A 1 310 ? -11.161 -6.900 -7.237 1.00 88.50 310 LEU A O 1
ATOM 2389 N N . GLY A 1 311 ? -9.065 -6.884 -6.431 1.00 90.19 311 GLY A N 1
ATOM 2390 C CA . GLY A 1 311 ? -9.431 -6.641 -5.041 1.00 90.19 311 GLY A CA 1
ATOM 2391 C C . GLY A 1 311 ? -10.026 -5.251 -4.802 1.00 90.19 311 GLY A C 1
ATOM 2392 O O . GLY A 1 311 ? -10.941 -5.120 -3.987 1.00 90.19 311 GLY A O 1
ATOM 2393 N N . GLU A 1 312 ? -9.553 -4.220 -5.507 1.00 87.38 312 GLU A N 1
ATOM 2394 C CA . GLU A 1 312 ? -10.116 -2.867 -5.426 1.00 87.38 312 GLU A CA 1
ATOM 2395 C C . GLU A 1 312 ? -11.524 -2.812 -6.021 1.00 87.38 312 GLU A C 1
ATOM 2397 O O . GLU A 1 312 ? -12.425 -2.242 -5.400 1.00 87.38 312 GLU A O 1
ATOM 2402 N N . GLU A 1 313 ? -11.750 -3.473 -7.156 1.00 88.75 313 GLU A N 1
ATOM 2403 C CA . GLU A 1 313 ? -13.086 -3.563 -7.746 1.00 88.75 313 GLU A CA 1
ATOM 2404 C C . GLU A 1 313 ? -14.050 -4.347 -6.839 1.00 88.75 313 GLU A C 1
ATOM 2406 O O . GLU A 1 313 ? -15.172 -3.903 -6.579 1.00 88.75 313 GLU A O 1
ATOM 2411 N N . LEU A 1 314 ? -13.603 -5.460 -6.242 1.00 90.81 314 LEU A N 1
ATOM 2412 C CA . LEU A 1 314 ? -14.384 -6.177 -5.226 1.00 90.81 314 LEU A CA 1
ATOM 2413 C C . LEU A 1 314 ? -14.712 -5.286 -4.018 1.00 90.81 314 LEU A C 1
ATOM 2415 O O . LEU A 1 314 ? -15.851 -5.287 -3.547 1.00 90.81 314 LEU A O 1
ATOM 2419 N N . ALA A 1 315 ? -13.750 -4.500 -3.526 1.00 90.25 315 ALA A N 1
ATOM 2420 C CA . ALA A 1 315 ? -13.969 -3.572 -2.419 1.00 90.25 315 ALA A CA 1
ATOM 2421 C C . ALA A 1 315 ? -14.972 -2.467 -2.791 1.00 90.25 315 ALA A C 1
ATOM 2423 O O . ALA A 1 315 ? -15.885 -2.181 -2.014 1.00 90.25 315 ALA A O 1
ATOM 2424 N N . ARG A 1 316 ? -14.870 -1.900 -3.998 1.00 91.50 316 ARG A N 1
ATOM 2425 C CA . ARG A 1 316 ? -15.822 -0.910 -4.520 1.00 91.50 316 ARG A CA 1
ATOM 2426 C C . ARG A 1 316 ? -17.236 -1.488 -4.601 1.00 91.50 316 ARG A C 1
ATOM 2428 O O . ARG A 1 316 ? -18.194 -0.826 -4.196 1.00 91.50 316 ARG A O 1
ATOM 2435 N N . ARG A 1 317 ? -17.386 -2.733 -5.062 1.00 92.12 317 ARG A N 1
ATOM 2436 C CA . ARG A 1 317 ? -18.680 -3.438 -5.088 1.00 92.12 317 ARG A CA 1
ATOM 2437 C C . ARG A 1 317 ? -19.212 -3.741 -3.693 1.00 92.12 317 ARG A C 1
ATOM 2439 O O . ARG A 1 317 ? -20.419 -3.691 -3.488 1.00 92.12 317 ARG A O 1
ATOM 2446 N N . MET A 1 318 ? -18.341 -4.009 -2.723 1.00 91.69 318 MET A N 1
ATOM 2447 C CA . MET A 1 318 ? -18.747 -4.157 -1.324 1.00 91.69 318 MET A CA 1
ATOM 2448 C C . MET A 1 318 ? -19.244 -2.848 -0.703 1.00 91.69 318 MET A C 1
ATOM 2450 O O . MET A 1 318 ? -20.116 -2.877 0.161 1.00 91.69 318 MET A O 1
ATOM 2454 N N . GLU A 1 319 ? -18.690 -1.706 -1.108 1.00 91.50 319 GLU A N 1
ATOM 2455 C CA . GLU A 1 319 ? -19.114 -0.396 -0.602 1.00 91.50 319 GLU A CA 1
ATOM 2456 C C . GLU A 1 319 ? -20.439 0.072 -1.224 1.00 91.50 319 GLU A C 1
ATOM 2458 O O . GLU A 1 319 ? -21.250 0.683 -0.529 1.00 91.50 319 GLU A O 1
ATOM 2463 N N . ASN A 1 320 ? -20.674 -0.239 -2.504 1.00 91.56 320 ASN A N 1
ATOM 2464 C CA . ASN A 1 320 ? -21.821 0.268 -3.270 1.00 91.56 320 ASN A CA 1
ATOM 2465 C C . ASN A 1 320 ? -22.944 -0.761 -3.511 1.00 91.56 320 ASN A C 1
ATOM 2467 O O . ASN A 1 320 ? -24.021 -0.392 -3.978 1.00 91.56 320 ASN A O 1
ATOM 2471 N N . GLY A 1 321 ? -22.695 -2.046 -3.251 1.00 87.81 321 GLY A N 1
ATOM 2472 C CA . GLY A 1 321 ? -23.612 -3.142 -3.563 1.00 87.81 321 GLY A CA 1
ATOM 2473 C C . GLY A 1 321 ? -24.808 -3.240 -2.618 1.00 87.81 321 GLY A C 1
ATOM 2474 O O . GLY A 1 321 ? -24.758 -2.821 -1.461 1.00 87.81 321 GLY A O 1
ATOM 2475 N N . THR A 1 322 ? -25.899 -3.840 -3.100 1.00 92.19 322 THR A N 1
ATOM 2476 C CA . THR A 1 322 ? -27.063 -4.141 -2.254 1.00 92.19 322 THR A CA 1
ATOM 2477 C C . THR A 1 322 ? -26.774 -5.316 -1.315 1.00 92.19 322 THR A C 1
ATOM 2479 O O . THR A 1 322 ? -25.899 -6.137 -1.588 1.00 92.19 322 THR A O 1
ATOM 2482 N N . ASP A 1 323 ? -27.565 -5.491 -0.250 1.00 92.44 323 ASP A N 1
ATOM 2483 C CA . ASP A 1 323 ? -27.445 -6.651 0.654 1.00 92.44 323 ASP A CA 1
ATOM 2484 C C . ASP A 1 323 ? -27.477 -8.002 -0.084 1.00 92.44 323 ASP A C 1
ATOM 2486 O O . ASP A 1 323 ? -26.839 -8.971 0.336 1.00 92.44 323 ASP A O 1
ATOM 2490 N N . SER A 1 324 ? -28.216 -8.081 -1.196 1.00 92.12 324 SER A N 1
ATOM 2491 C CA . SER A 1 324 ? -28.278 -9.287 -2.025 1.00 92.12 324 SER A CA 1
ATOM 2492 C C . SER A 1 324 ? -26.975 -9.542 -2.790 1.00 92.12 324 SER A C 1
ATOM 2494 O O . SER A 1 324 ? -26.527 -10.688 -2.872 1.00 92.12 324 SER A O 1
ATOM 2496 N N . ASP A 1 325 ? -26.315 -8.483 -3.260 1.00 89.69 325 ASP A N 1
ATOM 2497 C CA . ASP A 1 325 ? -25.022 -8.559 -3.943 1.00 89.69 325 ASP A CA 1
ATOM 2498 C C . ASP A 1 325 ? -23.901 -8.893 -2.961 1.00 89.69 325 ASP A C 1
ATOM 2500 O O . ASP A 1 325 ? -23.048 -9.726 -3.266 1.00 89.69 325 ASP A O 1
ATOM 2504 N N . LEU A 1 326 ? -23.953 -8.329 -1.748 1.00 92.25 326 LEU A N 1
ATOM 2505 C CA . LEU A 1 326 ? -23.018 -8.638 -0.665 1.00 92.25 326 LEU A CA 1
ATOM 2506 C C . LEU A 1 326 ? -23.076 -10.111 -0.258 1.00 92.25 326 LEU A C 1
ATOM 2508 O O . LEU A 1 326 ? -22.036 -10.721 -0.009 1.00 92.25 326 LEU A O 1
ATOM 2512 N N . ARG A 1 327 ? -24.273 -10.715 -0.225 1.00 93.19 327 ARG A N 1
ATOM 2513 C CA . ARG A 1 327 ? -24.420 -12.155 0.037 1.00 93.19 327 ARG A CA 1
ATOM 2514 C C . ARG A 1 327 ? -23.765 -12.987 -1.059 1.00 93.19 327 ARG A C 1
ATOM 2516 O O . ARG A 1 327 ? -22.924 -13.822 -0.734 1.00 93.19 327 ARG A O 1
ATOM 2523 N N . ARG A 1 328 ? -24.061 -12.702 -2.332 1.00 93.50 328 ARG A N 1
ATOM 2524 C CA . ARG A 1 328 ? -23.449 -13.395 -3.484 1.00 93.50 328 ARG A CA 1
ATOM 2525 C C . ARG A 1 328 ? -21.928 -13.252 -3.494 1.00 93.50 328 ARG A C 1
ATOM 2527 O O . ARG A 1 328 ? -21.219 -14.227 -3.712 1.00 93.50 328 ARG A O 1
ATOM 2534 N N . LEU A 1 329 ? -21.424 -12.053 -3.210 1.00 92.75 329 LEU A N 1
ATOM 2535 C CA . LEU A 1 329 ? -19.992 -11.781 -3.126 1.00 92.75 329 LEU A CA 1
ATOM 2536 C C . LEU A 1 329 ? -19.347 -12.523 -1.947 1.00 92.75 329 LEU A C 1
ATOM 2538 O O . LEU A 1 329 ? -18.271 -13.088 -2.099 1.00 92.75 329 LEU A O 1
ATOM 2542 N N . SER A 1 330 ? -20.023 -12.614 -0.798 1.00 92.06 330 SER A N 1
ATOM 2543 C CA . SER A 1 330 ? -19.540 -13.406 0.341 1.00 92.06 330 SER A CA 1
ATOM 2544 C C . SER A 1 330 ? -19.505 -14.914 0.059 1.00 92.06 330 SER A C 1
ATOM 2546 O O . SER A 1 330 ? -18.606 -15.605 0.539 1.00 92.06 330 SER A O 1
ATOM 2548 N N . GLU A 1 331 ? -20.457 -15.430 -0.723 1.00 93.44 331 GLU A N 1
ATOM 2549 C CA . GLU A 1 331 ? -20.503 -16.831 -1.151 1.00 93.44 331 GLU A CA 1
ATOM 2550 C C . GLU A 1 331 ? -19.382 -17.139 -2.144 1.00 93.44 331 GLU A C 1
ATOM 2552 O O . GLU A 1 331 ? -18.635 -18.095 -1.930 1.00 93.44 331 GLU A O 1
ATOM 2557 N N . ALA A 1 332 ? -19.203 -16.289 -3.160 1.00 93.75 332 ALA A N 1
ATOM 2558 C CA . ALA A 1 332 ? -18.079 -16.370 -4.089 1.00 93.75 332 ALA A CA 1
ATOM 2559 C C . ALA A 1 332 ? -16.736 -16.331 -3.341 1.00 93.75 332 ALA A C 1
ATOM 2561 O O . ALA A 1 332 ? -15.875 -17.183 -3.558 1.00 93.75 332 ALA A O 1
ATOM 2562 N N . PHE A 1 333 ? -16.578 -15.406 -2.387 1.00 92.62 333 PHE A N 1
ATOM 2563 C CA . PHE A 1 333 ? -15.364 -15.296 -1.577 1.00 92.62 333 PHE A CA 1
ATOM 2564 C C . PHE A 1 333 ? -15.088 -16.567 -0.773 1.00 92.62 333 PHE A C 1
ATOM 2566 O O . PHE A 1 333 ? -13.973 -17.072 -0.791 1.00 92.62 333 PHE A O 1
ATOM 2573 N N . ARG A 1 334 ? -16.098 -17.146 -0.115 1.00 91.06 334 ARG A N 1
ATOM 2574 C CA . ARG A 1 334 ? -15.935 -18.414 0.620 1.00 91.06 334 ARG A CA 1
ATOM 2575 C C . ARG A 1 334 ? -15.584 -19.591 -0.284 1.00 91.06 334 ARG A C 1
ATOM 2577 O O . ARG A 1 334 ? -14.872 -20.487 0.160 1.00 91.06 334 ARG A O 1
ATOM 2584 N N . LYS A 1 335 ? -16.112 -19.606 -1.508 1.00 94.06 335 LYS A N 1
ATOM 2585 C CA . LYS A 1 335 ? -15.876 -20.664 -2.493 1.00 94.06 335 LYS A CA 1
ATOM 2586 C C . LYS A 1 335 ? -14.419 -20.680 -2.964 1.00 94.06 335 LYS A C 1
ATOM 2588 O O . LYS A 1 335 ? -13.832 -21.755 -3.016 1.00 94.06 335 LYS A O 1
ATOM 2593 N N . HIS A 1 336 ? -13.841 -19.515 -3.261 1.00 91.69 336 HIS A N 1
ATOM 2594 C CA . HIS A 1 336 ? -12.490 -19.408 -3.842 1.00 91.69 336 HIS A CA 1
ATOM 2595 C C . HIS A 1 336 ? -11.386 -19.078 -2.832 1.00 91.69 336 HIS A C 1
ATOM 2597 O O . HIS A 1 336 ? -10.212 -19.268 -3.132 1.00 91.69 336 HIS A O 1
ATOM 2603 N N . PHE A 1 337 ? -11.752 -18.630 -1.630 1.00 88.56 337 PHE A N 1
ATOM 2604 C CA . PHE A 1 337 ? -10.859 -18.447 -0.485 1.00 88.56 337 PHE A CA 1
ATOM 2605 C C . PHE A 1 337 ? -11.374 -19.280 0.690 1.00 88.56 337 PHE A C 1
ATOM 2607 O O . PHE A 1 337 ? -11.899 -18.723 1.667 1.00 88.56 337 PHE A O 1
ATOM 2614 N N . PRO A 1 338 ? -11.274 -20.622 0.611 1.00 79.88 338 PRO A N 1
ATOM 2615 C CA . PRO A 1 338 ? -11.645 -21.461 1.733 1.00 79.88 338 PRO A CA 1
ATOM 2616 C C . PRO A 1 338 ? -10.830 -21.003 2.947 1.00 79.88 338 PRO A C 1
ATOM 2618 O O . PRO A 1 338 ? -9.624 -20.763 2.816 1.00 79.88 338 PRO A O 1
ATOM 2621 N N . PRO A 1 339 ? -11.460 -20.832 4.125 1.00 72.62 339 PRO A N 1
ATOM 2622 C CA . PRO A 1 339 ? -10.712 -20.519 5.327 1.00 72.62 339 PRO A CA 1
ATOM 2623 C C . PRO A 1 339 ? -9.649 -21.595 5.446 1.00 72.62 339 PRO A C 1
ATOM 2625 O O . PRO A 1 339 ? -9.985 -22.780 5.482 1.00 72.62 339 PRO A O 1
ATOM 2628 N N . THR A 1 340 ? -8.382 -21.186 5.446 1.00 60.34 340 THR A N 1
ATOM 2629 C CA . THR A 1 340 ? -7.289 -22.095 5.738 1.00 60.34 340 THR A CA 1
ATOM 2630 C C . THR A 1 340 ? -7.612 -22.657 7.108 1.00 60.34 340 THR A C 1
ATOM 2632 O O . THR A 1 340 ? -7.509 -21.980 8.131 1.00 60.34 340 THR A O 1
ATOM 2635 N N . THR A 1 341 ? -8.145 -23.877 7.134 1.00 50.00 341 THR A N 1
ATOM 2636 C CA . THR A 1 341 ? -8.242 -24.649 8.355 1.00 50.00 341 THR A CA 1
ATOM 2637 C C . THR A 1 341 ? -6.824 -24.659 8.871 1.00 50.00 341 THR A C 1
ATOM 2639 O O . THR A 1 341 ? -5.952 -25.263 8.245 1.00 50.00 341 THR A O 1
ATOM 2642 N N . SER A 1 342 ? -6.588 -23.900 9.948 1.00 43.34 342 SER A N 1
ATOM 2643 C CA . SER A 1 342 ? -5.367 -23.956 10.738 1.00 43.34 342 SER A CA 1
ATOM 2644 C C . SER A 1 342 ? -4.930 -25.410 10.759 1.00 43.34 342 SER A C 1
ATOM 2646 O O . SER A 1 342 ? -5.820 -26.237 10.998 1.00 43.34 342 SER A O 1
ATOM 2648 N N . PRO A 1 343 ? -3.652 -25.743 10.492 1.00 45.88 343 PRO A N 1
ATOM 2649 C CA . PRO A 1 343 ? -3.207 -27.123 10.570 1.00 45.88 343 PRO A CA 1
ATOM 2650 C C . PRO A 1 343 ? -3.718 -27.649 11.901 1.00 45.88 343 PRO A C 1
ATOM 2652 O O . PRO A 1 343 ? -3.377 -27.133 12.972 1.00 45.88 343 PRO A O 1
ATOM 2655 N N . ARG A 1 344 ? -4.688 -28.560 11.806 1.00 42.03 344 ARG A N 1
ATOM 2656 C CA . ARG A 1 344 ? -5.265 -29.235 12.947 1.00 42.03 344 ARG A CA 1
ATOM 2657 C C . ARG A 1 344 ? -4.060 -29.948 13.512 1.00 42.03 344 ARG A C 1
ATOM 2659 O O . ARG A 1 344 ? -3.545 -30.853 12.876 1.00 42.03 344 ARG A O 1
ATOM 2666 N N . ARG A 1 345 ? -3.524 -29.413 14.608 1.00 43.88 345 ARG A N 1
ATOM 2667 C CA . ARG A 1 345 ? -2.420 -30.012 15.343 1.00 43.88 345 ARG A CA 1
ATOM 2668 C C . ARG A 1 345 ? -2.860 -31.444 15.602 1.00 43.88 345 ARG A C 1
ATOM 2670 O O . ARG A 1 345 ? -3.806 -31.634 16.368 1.00 43.88 345 ARG A O 1
ATOM 2677 N N . ASP A 1 346 ? -2.273 -32.392 14.880 1.00 36.44 346 ASP A N 1
ATOM 2678 C CA . ASP A 1 346 ? -2.545 -33.805 15.072 1.00 36.44 346 ASP A CA 1
ATOM 2679 C C . ASP A 1 346 ? -2.340 -34.097 16.561 1.00 36.44 346 ASP A C 1
ATOM 2681 O O . ASP A 1 346 ? -1.266 -33.804 17.097 1.00 36.44 346 ASP A O 1
ATOM 2685 N N . PRO A 1 347 ? -3.353 -34.598 17.285 1.00 46.66 347 PRO A N 1
ATOM 2686 C CA . PRO A 1 347 ? -3.139 -35.150 18.605 1.00 46.66 347 PRO A CA 1
ATOM 2687 C C . PRO A 1 347 ? -2.544 -36.549 18.414 1.00 46.66 347 PRO A C 1
ATOM 2689 O O . PRO A 1 347 ? -3.212 -37.554 18.626 1.00 46.66 347 PRO A O 1
ATOM 2692 N N . ALA A 1 348 ? -1.300 -36.612 17.953 1.00 49.91 348 ALA A N 1
ATOM 2693 C CA . ALA A 1 348 ? -0.499 -37.824 17.960 1.00 49.91 348 ALA A CA 1
ATOM 2694 C C . ALA A 1 348 ? 0.765 -37.533 18.772 1.00 49.91 348 ALA A C 1
ATOM 2696 O O . ALA A 1 348 ? 1.411 -36.510 18.569 1.00 49.91 348 ALA A O 1
ATOM 2697 N N . GLU A 1 349 ? 1.054 -38.428 19.715 1.00 45.31 349 GLU A N 1
ATOM 2698 C CA . GLU A 1 349 ? 2.123 -38.366 20.720 1.00 45.31 349 GLU A CA 1
ATOM 2699 C C . GLU A 1 349 ? 1.854 -37.455 21.926 1.00 45.31 349 GLU A C 1
ATOM 2701 O O . GLU A 1 349 ? 2.619 -36.561 22.275 1.00 45.31 349 GLU A O 1
ATOM 2706 N N . THR A 1 350 ? 0.784 -37.757 22.666 1.00 42.78 350 THR A N 1
ATOM 2707 C CA . THR A 1 350 ? 0.911 -37.702 24.130 1.00 42.78 350 THR A CA 1
ATOM 2708 C C . THR A 1 350 ? 1.148 -39.127 24.597 1.00 42.78 350 THR A C 1
ATOM 2710 O O . THR A 1 350 ? 0.224 -39.934 24.633 1.00 42.78 350 THR A O 1
ATOM 2713 N N . GLY A 1 351 ? 2.420 -39.436 24.852 1.00 39.72 351 GLY A N 1
ATOM 2714 C CA . GLY A 1 351 ? 2.845 -40.676 25.475 1.00 39.72 351 GLY A CA 1
ATOM 2715 C C . GLY A 1 351 ? 2.133 -40.863 26.809 1.00 39.72 351 GLY A C 1
ATOM 2716 O O . GLY A 1 351 ? 2.331 -40.118 27.765 1.00 39.72 351 GLY A O 1
ATOM 2717 N N . GLU A 1 352 ? 1.270 -41.863 26.801 1.00 44.31 352 GLU A N 1
ATOM 2718 C CA . GLU A 1 352 ? 0.916 -42.750 27.893 1.00 44.31 352 GLU A CA 1
ATOM 2719 C C . GLU A 1 352 ? 2.115 -43.028 28.821 1.00 44.31 352 GLU A C 1
ATOM 2721 O O . GLU A 1 352 ? 3.117 -43.598 28.400 1.00 44.31 352 GLU A O 1
ATOM 2726 N N . SER A 1 353 ? 2.030 -42.582 30.078 1.00 47.19 353 SER A N 1
ATOM 2727 C CA . SER A 1 353 ? 2.704 -43.174 31.246 1.00 47.19 353 SER A CA 1
ATOM 2728 C C . SER A 1 353 ? 2.417 -42.308 32.473 1.00 47.19 353 SER A C 1
ATOM 2730 O O . SER A 1 353 ? 3.056 -41.278 32.692 1.00 47.19 353 SER A O 1
ATOM 2732 N N . GLY A 1 354 ? 1.458 -42.730 33.293 1.00 40.88 354 GLY A N 1
ATOM 2733 C CA . GLY A 1 354 ? 1.121 -42.035 34.533 1.00 40.88 354 GLY A CA 1
ATOM 2734 C C . GLY A 1 354 ? -0.016 -42.689 35.301 1.00 40.88 354 GLY A C 1
ATOM 2735 O O . GLY A 1 354 ? -0.962 -42.017 35.692 1.00 40.88 354 GLY A O 1
ATOM 2736 N N . GLU A 1 355 ? 0.076 -44.005 35.459 1.00 46.19 355 GLU A N 1
ATOM 2737 C CA . GLU A 1 355 ? -0.691 -44.831 36.391 1.00 46.19 355 GLU A CA 1
ATOM 2738 C C . GLU A 1 355 ? -0.696 -44.193 37.796 1.00 46.19 355 GLU A C 1
ATOM 2740 O O . GLU A 1 355 ? 0.361 -43.877 38.346 1.00 46.19 355 GLU A O 1
ATOM 2745 N N . GLY A 1 356 ? -1.877 -43.958 38.381 1.00 38.75 356 GLY A N 1
ATOM 2746 C CA . GLY A 1 356 ? -1.959 -43.203 39.632 1.00 38.75 356 GLY A CA 1
ATOM 2747 C C . GLY A 1 356 ? -3.335 -43.134 40.290 1.00 38.75 356 GLY A C 1
ATOM 2748 O O . GLY A 1 356 ? -3.918 -42.061 40.358 1.00 38.75 356 GLY A O 1
ATOM 2749 N N . LYS A 1 357 ? -3.758 -44.273 40.854 1.00 40.72 357 LYS A N 1
ATOM 2750 C CA . LYS A 1 357 ? -4.622 -44.443 42.045 1.00 40.72 357 LYS A CA 1
ATOM 2751 C C . LYS A 1 357 ? -6.074 -43.943 42.025 1.00 40.72 357 LYS A C 1
ATOM 2753 O O . LYS A 1 357 ? -6.373 -42.774 42.244 1.00 40.72 357 LYS A O 1
ATOM 2758 N N . GLU A 1 358 ? -6.956 -44.939 41.919 1.00 46.72 358 GLU A N 1
ATOM 2759 C CA . GLU A 1 358 ? -8.047 -45.260 42.856 1.00 46.72 358 GLU A CA 1
ATOM 2760 C C . GLU A 1 358 ? -8.412 -44.182 43.893 1.00 46.72 358 GLU A C 1
ATOM 2762 O O . GLU A 1 358 ? -7.720 -43.969 44.890 1.00 46.72 358 GLU A O 1
ATOM 2767 N N . GLY A 1 359 ? -9.579 -43.578 43.677 1.00 44.00 359 GLY A N 1
ATOM 2768 C CA . GLY A 1 359 ? -10.336 -42.812 44.658 1.00 44.00 359 GLY A CA 1
ATOM 2769 C C . GLY A 1 359 ? -11.797 -43.238 44.585 1.00 44.00 359 GLY A C 1
ATOM 2770 O O . GLY A 1 359 ? -12.610 -42.595 43.929 1.00 44.00 359 GLY A O 1
ATOM 2771 N N . GLU A 1 360 ? -12.092 -44.367 45.221 1.00 47.75 360 GLU A N 1
ATOM 2772 C CA . GLU A 1 360 ? -13.423 -44.922 45.448 1.00 47.75 360 GLU A CA 1
ATOM 2773 C C . GLU A 1 360 ? -14.241 -43.947 46.320 1.00 47.75 360 GLU A C 1
ATOM 2775 O O . GLU A 1 360 ? -14.047 -43.843 47.530 1.00 47.75 360 GLU A O 1
ATOM 2780 N N . GLY A 1 361 ? -15.128 -43.176 45.690 1.00 44.81 361 GLY A N 1
ATOM 2781 C CA . GLY A 1 361 ? -16.059 -42.261 46.348 1.00 44.81 361 GLY A CA 1
ATOM 2782 C C . GLY A 1 361 ? -17.490 -42.659 46.021 1.00 44.81 361 GLY A C 1
ATOM 2783 O O . GLY A 1 361 ? -18.019 -42.260 44.990 1.00 44.81 361 GLY A O 1
ATOM 2784 N N . LYS A 1 362 ? -18.085 -43.475 46.897 1.00 49.00 362 LYS A N 1
ATOM 2785 C CA . LYS A 1 362 ? -19.481 -43.929 46.847 1.00 49.00 362 LYS A CA 1
ATOM 2786 C C . LYS A 1 362 ? -20.457 -42.770 46.637 1.00 49.00 362 LYS A C 1
ATOM 2788 O O . LYS A 1 362 ? -20.539 -41.861 47.463 1.00 49.00 362 LYS A O 1
ATOM 2793 N N . GLU A 1 363 ? -21.239 -42.885 45.568 1.00 48.53 363 GLU A N 1
ATOM 2794 C CA . GLU A 1 363 ? -22.482 -42.155 45.346 1.00 48.53 363 GLU A CA 1
ATOM 2795 C C . GLU A 1 363 ? -23.467 -42.411 46.492 1.00 48.53 363 GLU A C 1
ATOM 2797 O O . GLU A 1 363 ? -23.776 -43.551 46.847 1.00 48.53 363 GLU A O 1
ATOM 2802 N N . GLY A 1 364 ? -23.949 -41.315 47.076 1.00 46.28 364 GLY A N 1
ATOM 2803 C CA . GLY A 1 364 ? -25.105 -41.302 47.953 1.00 46.28 364 GLY A CA 1
ATOM 2804 C C . GLY A 1 364 ? -26.379 -41.382 47.121 1.00 46.28 364 GLY A C 1
ATOM 2805 O O . GLY A 1 364 ? -26.717 -40.455 46.391 1.00 46.28 364 GLY A O 1
ATOM 2806 N N . GLU A 1 365 ? -27.090 -42.492 47.265 1.00 46.38 365 GLU A N 1
ATOM 2807 C CA . GLU A 1 365 ? -28.425 -42.713 46.724 1.00 46.38 365 GLU A CA 1
ATOM 2808 C C . GLU A 1 365 ? -29.447 -41.967 47.609 1.00 46.38 365 GLU A C 1
ATOM 2810 O O . GLU A 1 365 ? -29.880 -42.451 48.655 1.00 46.38 365 GLU A O 1
ATOM 2815 N N . GLY A 1 366 ? -29.783 -40.731 47.233 1.00 50.66 366 GLY A N 1
ATOM 2816 C CA . GLY A 1 366 ? -30.861 -39.953 47.843 1.00 50.66 366 GLY A CA 1
ATOM 2817 C C . GLY A 1 366 ? -32.177 -40.208 47.114 1.00 50.66 366 GLY A C 1
ATOM 2818 O O . GLY A 1 366 ? -32.407 -39.634 46.054 1.00 50.66 366 GLY A O 1
ATOM 2819 N N . LYS A 1 367 ? -33.042 -41.061 47.676 1.00 56.06 367 LYS A N 1
ATOM 2820 C CA . LYS A 1 367 ? -34.429 -41.220 47.216 1.00 56.06 367 LYS A CA 1
ATOM 2821 C C . LYS A 1 367 ? -35.269 -40.011 47.618 1.00 56.06 367 LYS A C 1
ATOM 2823 O O . LYS A 1 367 ? -35.414 -39.707 48.802 1.00 56.06 367 LYS A O 1
ATOM 2828 N N . GLU A 1 368 ? -35.830 -39.371 46.600 1.00 52.88 368 GLU A N 1
ATOM 2829 C CA . GLU A 1 368 ? -36.929 -38.418 46.680 1.00 52.88 368 GLU A CA 1
ATOM 2830 C C . GLU A 1 368 ? -38.164 -39.042 47.343 1.00 52.88 368 GLU A C 1
ATOM 2832 O O . GLU A 1 368 ? -38.458 -40.231 47.193 1.00 52.88 368 GLU A O 1
ATOM 2837 N N . GLY A 1 369 ? -38.866 -38.205 48.106 1.00 47.84 369 GLY A N 1
ATOM 2838 C CA . GLY A 1 369 ? -40.085 -38.549 48.817 1.00 47.84 369 GLY A CA 1
ATOM 2839 C C . GLY A 1 369 ? -41.309 -38.593 47.907 1.00 47.84 369 GLY A C 1
ATOM 2840 O O . GLY A 1 369 ? -41.532 -37.705 47.087 1.00 47.84 369 GLY A O 1
ATOM 2841 N N . GLU A 1 370 ? -42.144 -39.601 48.138 1.00 50.72 370 GLU A N 1
ATOM 2842 C CA . GLU A 1 370 ? -43.552 -39.609 47.757 1.00 50.72 370 GLU A CA 1
ATOM 2843 C C . GLU A 1 370 ? -44.403 -39.183 48.957 1.00 50.72 370 GLU A C 1
ATOM 2845 O O . GLU A 1 370 ? -44.144 -39.556 50.103 1.00 50.72 370 GLU A O 1
ATOM 2850 N N . GLY A 1 371 ? -45.394 -38.341 48.674 1.00 53.03 371 GLY A N 1
ATOM 2851 C CA . GLY A 1 371 ? -46.165 -37.609 49.663 1.00 53.03 371 GLY A CA 1
ATOM 2852 C C . GLY A 1 371 ? -47.210 -38.410 50.437 1.00 53.03 371 GLY A C 1
ATOM 2853 O O . GLY A 1 371 ? -47.725 -39.437 49.991 1.00 53.03 371 GLY A O 1
ATOM 2854 N N . LYS A 1 372 ? -47.593 -37.828 51.574 1.00 44.47 372 LYS A N 1
ATOM 2855 C CA . LYS A 1 372 ? -48.983 -37.601 51.975 1.00 44.47 372 LYS A CA 1
ATOM 2856 C C . LYS A 1 372 ? -49.059 -36.516 53.036 1.00 44.47 372 LYS A C 1
ATOM 2858 O O . LYS A 1 372 ? -48.174 -36.513 53.919 1.00 44.47 372 LYS A O 1
#